Protein AF-A0A7W1DFE1-F1 (afdb_monomer)

Secondary structure (DSSP, 8-state):
--TTHHHHTHHHHHHHHHHHHHHH-------------HHHHHHHHHHHHHHHHHHHHHHTT--TT-HHHHHHHHHHHHHHHHHHHHHHH-SS-SS-GGGGGSHHHHHHHHHHHHHHHHHHHHHHHHHHHHHHTS---HHHHHHHHHHHHHHHHHHHHHHHHHHHHH---HHHHHHHHHHHHHHHHHHHT--TT--HHHHHHHHHHHHHHHHHHHHHHHHHHHTTS-GGGHHHHHHHHHHHHHHHHHHHHHHHHHHHHHHHHHHHHHH--TT--

Structure (mmCIF, N/CA/C/O backbone):
data_AF-A0A7W1DFE1-F1
#
_entry.id   AF-A0A7W1DFE1-F1
#
loop_
_atom_site.group_PDB
_atom_site.id
_atom_site.type_symbol
_atom_site.label_atom_id
_atom_site.label_alt_id
_atom_site.label_comp_id
_atom_site.label_asym_id
_atom_site.label_entity_id
_atom_site.label_seq_id
_atom_site.pdbx_PDB_ins_code
_atom_site.Cartn_x
_atom_site.Cartn_y
_atom_site.Cartn_z
_atom_site.occupancy
_atom_site.B_iso_or_equiv
_atom_site.auth_seq_id
_atom_site.auth_comp_id
_atom_site.auth_asym_id
_atom_site.auth_atom_id
_atom_site.pdbx_PDB_model_num
ATOM 1 N N . MET A 1 1 ? 27.552 -16.243 -0.940 1.00 52.00 1 MET A N 1
ATOM 2 C CA . MET A 1 1 ? 26.613 -15.969 0.173 1.00 52.00 1 MET A CA 1
ATOM 3 C C . MET A 1 1 ? 25.276 -16.612 -0.179 1.00 52.00 1 MET A C 1
ATOM 5 O O . MET A 1 1 ? 24.722 -16.267 -1.211 1.00 52.00 1 MET A O 1
ATOM 9 N N . SER A 1 2 ? 24.810 -17.603 0.587 1.00 76.25 2 SER A N 1
ATOM 10 C CA . SER A 1 2 ? 23.532 -18.289 0.318 1.00 76.25 2 SER A CA 1
ATOM 11 C C . SER A 1 2 ? 22.347 -17.422 0.765 1.00 76.25 2 SER A C 1
ATOM 13 O O . SER A 1 2 ? 22.388 -16.870 1.864 1.00 76.25 2 SER A O 1
ATOM 15 N N . TRP A 1 3 ? 21.284 -17.352 -0.048 1.00 75.88 3 TRP A N 1
ATOM 16 C CA . TRP A 1 3 ? 20.008 -16.658 0.225 1.00 75.88 3 TRP A CA 1
ATOM 17 C C . TRP A 1 3 ? 19.419 -16.956 1.618 1.00 75.88 3 TRP A C 1
ATOM 19 O O . TRP A 1 3 ? 18.773 -16.107 2.225 1.00 75.88 3 TRP A O 1
ATOM 29 N N . ARG A 1 4 ? 19.723 -18.135 2.180 1.00 81.94 4 ARG A N 1
ATOM 30 C CA . ARG A 1 4 ? 19.284 -18.576 3.516 1.00 81.94 4 ARG A CA 1
ATOM 31 C C . ARG A 1 4 ? 19.662 -17.610 4.646 1.00 81.94 4 ARG A C 1
ATOM 33 O O . ARG A 1 4 ? 18.933 -17.512 5.628 1.00 81.94 4 ARG A O 1
ATOM 40 N N . TRP A 1 5 ? 20.766 -16.873 4.509 1.00 82.94 5 TRP A N 1
ATOM 41 C CA . TRP A 1 5 ? 21.209 -15.907 5.521 1.00 82.94 5 TRP A CA 1
ATOM 42 C C . TRP A 1 5 ? 20.239 -14.741 5.732 1.00 82.94 5 TRP A C 1
ATOM 44 O O . TRP A 1 5 ? 20.175 -14.215 6.841 1.00 82.94 5 TRP A O 1
ATOM 54 N N . VAL A 1 6 ? 19.425 -14.397 4.727 1.00 74.69 6 VAL A N 1
ATOM 55 C CA . VAL A 1 6 ? 18.361 -13.386 4.860 1.00 74.69 6 VAL A CA 1
ATOM 56 C C . VAL A 1 6 ? 17.323 -13.814 5.908 1.00 74.69 6 VAL A C 1
ATOM 58 O O . VAL A 1 6 ? 16.785 -12.976 6.627 1.00 74.69 6 VAL A O 1
ATOM 61 N N . PHE A 1 7 ? 17.092 -15.119 6.080 1.00 80.38 7 PHE A N 1
ATOM 62 C CA . PHE A 1 7 ? 16.213 -15.640 7.131 1.00 80.38 7 PHE A CA 1
ATOM 63 C C . PHE A 1 7 ? 16.921 -15.734 8.481 1.00 80.38 7 PHE A C 1
ATOM 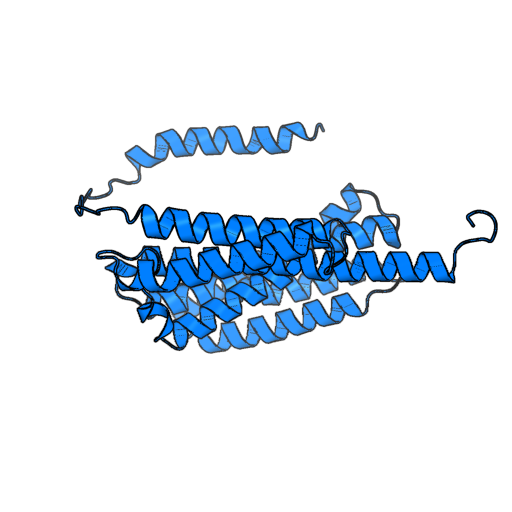65 O O . PHE A 1 7 ? 16.360 -15.331 9.500 1.00 80.38 7 PHE A O 1
ATOM 72 N N . TYR A 1 8 ? 18.167 -16.221 8.500 1.00 86.56 8 TYR A N 1
ATOM 73 C CA . TYR A 1 8 ? 18.913 -16.384 9.749 1.00 86.56 8 TYR A CA 1
ATOM 74 C C . TYR A 1 8 ? 19.186 -15.061 10.460 1.00 86.56 8 TYR A C 1
ATOM 76 O O . TYR A 1 8 ? 19.213 -15.054 11.682 1.00 86.56 8 TYR A O 1
ATOM 84 N N . ILE A 1 9 ? 19.321 -13.941 9.745 1.00 85.81 9 ILE A N 1
ATOM 85 C CA . ILE A 1 9 ? 19.567 -12.635 10.375 1.00 85.81 9 ILE A CA 1
ATOM 86 C C . ILE A 1 9 ? 18.378 -12.144 11.223 1.00 85.81 9 ILE A C 1
ATOM 88 O O . ILE A 1 9 ? 18.568 -11.436 12.208 1.00 85.81 9 ILE A O 1
ATOM 92 N N . ASN A 1 10 ? 17.153 -12.555 10.876 1.00 86.25 10 ASN A N 1
ATOM 93 C CA . ASN A 1 10 ? 15.934 -12.170 11.590 1.00 86.25 10 ASN A CA 1
ATOM 94 C C . ASN A 1 10 ? 15.706 -13.008 12.862 1.00 86.25 10 ASN A C 1
ATOM 96 O O . ASN A 1 10 ? 15.034 -12.564 13.792 1.00 86.25 10 ASN A O 1
ATOM 100 N N . LEU A 1 11 ? 16.281 -14.213 12.925 1.00 89.44 11 LEU A N 1
ATOM 101 C CA . LEU A 1 11 ? 16.040 -15.192 13.990 1.00 89.44 11 LEU A CA 1
ATOM 102 C C . LEU A 1 11 ? 16.581 -14.731 15.364 1.00 89.44 11 LEU A C 1
ATOM 104 O O . LEU A 1 11 ? 15.811 -14.752 16.324 1.00 89.44 11 LEU A O 1
ATOM 108 N N . PRO A 1 12 ? 17.829 -14.226 15.488 1.00 89.50 12 PRO A N 1
ATOM 109 C CA . PRO A 1 12 ? 18.351 -13.686 16.744 1.00 89.50 12 PRO A CA 1
ATOM 110 C C . PRO A 1 12 ? 17.541 -12.501 17.273 1.00 89.50 12 PRO A C 1
ATOM 112 O O . PRO A 1 12 ? 17.287 -12.417 18.471 1.00 89.50 12 PRO A O 1
ATOM 115 N N . LEU A 1 13 ? 17.102 -11.608 16.380 1.00 87.75 13 LEU A N 1
ATOM 116 C CA . LEU A 1 13 ? 16.264 -10.462 16.740 1.00 87.75 13 LEU A CA 1
ATOM 117 C C . LEU A 1 13 ? 14.907 -10.920 17.287 1.00 87.75 13 LEU A C 1
ATOM 119 O O . LEU A 1 13 ? 14.476 -10.428 18.329 1.00 87.75 13 LEU A O 1
ATOM 123 N N . GLY A 1 14 ? 14.269 -11.897 16.634 1.00 86.44 14 GLY A N 1
ATOM 124 C CA . GLY A 1 14 ? 13.004 -12.473 17.095 1.00 86.44 14 GLY A CA 1
ATOM 125 C C . GLY A 1 14 ? 13.125 -13.136 18.468 1.00 86.44 14 GLY A C 1
ATOM 126 O O . GLY A 1 14 ? 12.299 -12.887 19.347 1.00 86.44 14 GLY A O 1
ATOM 127 N N . VAL A 1 15 ? 14.189 -13.916 18.683 1.00 92.44 15 VAL A N 1
ATOM 128 C CA . VAL A 1 15 ? 14.487 -14.541 19.982 1.00 92.44 15 VAL A CA 1
ATOM 129 C C . VAL A 1 15 ? 14.705 -13.472 21.055 1.00 92.44 15 VAL A C 1
ATOM 131 O O . VAL A 1 15 ? 14.100 -13.543 22.122 1.00 92.44 15 VAL A O 1
ATOM 134 N N . PHE A 1 16 ? 15.500 -12.439 20.767 1.00 92.25 16 PHE A N 1
ATOM 135 C CA . PHE A 1 16 ? 15.733 -11.335 21.696 1.00 92.25 16 PHE A CA 1
ATOM 136 C C . PHE A 1 16 ? 14.435 -10.608 22.071 1.00 92.25 16 PHE A C 1
ATOM 138 O O . PHE A 1 16 ? 14.177 -10.390 23.254 1.00 92.25 16 PHE A O 1
ATOM 145 N N . SER A 1 17 ? 13.583 -10.274 21.096 1.00 87.19 17 SER A N 1
ATOM 146 C CA . SER A 1 17 ? 12.284 -9.648 21.365 1.00 87.19 17 SER A CA 1
ATOM 147 C C . SER A 1 17 ? 11.384 -10.530 22.234 1.00 87.19 17 SER A C 1
ATOM 149 O O . SER A 1 17 ? 10.773 -10.014 23.165 1.00 87.19 17 SER A O 1
ATOM 151 N N . LEU A 1 18 ? 11.338 -11.846 22.000 1.00 90.00 18 LEU A N 1
ATOM 152 C CA . LEU A 1 18 ? 10.514 -12.774 22.787 1.00 90.00 18 LEU A CA 1
ATOM 153 C C . LEU A 1 18 ? 10.849 -12.724 24.288 1.00 90.00 18 LEU A C 1
ATOM 155 O O . LEU A 1 18 ? 9.946 -12.752 25.121 1.00 90.00 18 LEU A O 1
ATOM 159 N N . PHE A 1 19 ? 12.136 -12.601 24.625 1.00 91.62 19 PHE A N 1
ATOM 160 C CA . PHE A 1 19 ? 12.596 -12.505 26.013 1.00 91.62 19 PHE A CA 1
ATOM 161 C C . PHE A 1 19 ? 12.561 -11.077 26.574 1.00 91.62 19 PHE A C 1
ATOM 163 O O . PHE A 1 19 ? 12.326 -10.895 27.767 1.00 91.62 19 PHE A O 1
ATOM 170 N N . ALA A 1 20 ? 12.767 -10.057 25.739 1.00 88.56 20 ALA A N 1
ATOM 171 C CA . ALA A 1 20 ? 12.775 -8.661 26.171 1.00 88.56 20 ALA A CA 1
ATOM 172 C C . ALA A 1 20 ? 11.362 -8.102 26.414 1.00 88.56 20 ALA A C 1
ATOM 174 O O . ALA A 1 20 ? 11.168 -7.319 27.345 1.00 88.56 20 ALA A O 1
ATOM 175 N N . LEU A 1 21 ? 10.365 -8.498 25.612 1.00 87.12 21 LEU A N 1
ATOM 176 C CA . LEU A 1 21 ? 9.001 -7.955 25.679 1.00 87.12 21 LEU A CA 1
ATOM 177 C C . LEU A 1 21 ? 8.354 -8.100 27.073 1.00 87.12 21 LEU A C 1
ATOM 179 O O . LEU A 1 21 ? 7.859 -7.086 27.563 1.00 87.12 21 LEU A O 1
ATOM 183 N N . PRO A 1 22 ? 8.387 -9.263 27.761 1.00 84.81 22 PRO A N 1
ATOM 184 C CA . PRO A 1 22 ? 7.793 -9.402 29.096 1.00 84.81 22 PRO A CA 1
ATOM 185 C C . PRO A 1 22 ? 8.464 -8.529 30.166 1.00 84.81 22 PRO A C 1
ATOM 187 O O . PRO A 1 22 ? 7.829 -8.151 31.149 1.00 84.81 22 PRO A O 1
ATOM 190 N N . VAL A 1 23 ? 9.752 -8.217 29.988 1.00 84.81 23 VAL A N 1
ATOM 191 C CA . VAL A 1 23 ? 10.544 -7.423 30.939 1.00 84.81 23 VAL A CA 1
ATOM 192 C C . VAL A 1 23 ? 10.334 -5.924 30.708 1.00 84.81 23 VAL A C 1
ATOM 194 O O . VAL A 1 23 ? 10.197 -5.164 31.668 1.00 84.81 23 VAL A O 1
ATOM 197 N N . VAL A 1 24 ? 10.290 -5.499 29.442 1.00 83.81 24 VAL A N 1
ATOM 198 C CA . VAL A 1 24 ? 10.209 -4.087 29.036 1.00 83.81 24 VAL A CA 1
ATOM 199 C C . VAL A 1 24 ? 8.764 -3.587 29.004 1.00 83.81 24 VAL A C 1
ATOM 201 O O . VAL A 1 24 ? 8.479 -2.495 29.499 1.00 83.81 24 VAL A O 1
ATOM 204 N N . LEU A 1 25 ? 7.826 -4.369 28.461 1.00 76.31 25 LEU A N 1
ATOM 205 C CA . LEU A 1 25 ? 6.408 -4.016 28.448 1.00 76.31 25 LEU A CA 1
ATOM 206 C C . LEU A 1 25 ? 5.716 -4.524 29.709 1.00 76.31 25 LEU A C 1
ATOM 208 O O . LEU A 1 25 ? 5.016 -5.534 29.712 1.00 76.31 25 LEU A O 1
ATOM 212 N N . ARG A 1 26 ? 5.816 -3.735 30.777 1.00 70.31 26 ARG A N 1
ATOM 213 C CA . ARG A 1 26 ? 4.873 -3.811 31.898 1.00 70.31 26 ARG A CA 1
ATOM 214 C C . ARG A 1 26 ? 3.537 -3.192 31.481 1.00 70.31 26 ARG A C 1
ATOM 216 O O . ARG A 1 26 ? 3.208 -2.074 31.869 1.00 70.31 26 ARG A O 1
ATOM 223 N N . GLN A 1 27 ? 2.779 -3.884 30.635 1.00 62.91 27 GLN A N 1
ATOM 224 C CA . GLN A 1 27 ? 1.427 -3.451 30.287 1.00 62.91 27 GLN A CA 1
ATOM 225 C C . GLN A 1 27 ? 0.497 -3.651 31.488 1.00 62.91 27 GLN A C 1
ATOM 227 O O . GLN A 1 27 ? 0.333 -4.764 31.986 1.00 62.91 27 GLN A O 1
ATOM 232 N N . SER A 1 28 ? -0.139 -2.564 31.934 1.00 55.22 28 SER A N 1
ATOM 233 C CA . SER A 1 28 ? -1.318 -2.632 32.798 1.00 55.22 28 SER A CA 1
ATOM 234 C C . SER A 1 28 ? -2.403 -3.381 32.027 1.00 55.22 28 SER A C 1
ATOM 236 O O . SER A 1 28 ? -3.025 -2.833 31.115 1.00 55.22 28 SER A O 1
ATOM 238 N N . ALA A 1 29 ? -2.564 -4.670 32.325 1.00 57.84 29 ALA A N 1
ATOM 239 C CA . ALA A 1 29 ? -3.553 -5.532 31.700 1.00 57.84 29 ALA A CA 1
ATOM 240 C C . ALA A 1 29 ? -4.956 -5.123 32.166 1.00 57.84 29 ALA A C 1
ATOM 242 O O . ALA A 1 29 ? -5.595 -5.803 32.968 1.00 57.84 29 ALA A O 1
ATOM 243 N N . THR A 1 30 ? -5.462 -4.007 31.650 1.00 56.19 30 THR A N 1
ATOM 244 C CA . THR A 1 30 ? -6.892 -3.717 31.679 1.00 56.19 30 THR A CA 1
ATOM 245 C C . THR A 1 30 ? -7.558 -4.693 30.715 1.00 56.19 30 THR A C 1
ATOM 247 O O . THR A 1 30 ? -7.690 -4.456 29.516 1.00 56.19 30 THR A O 1
ATOM 250 N N . ARG A 1 31 ? -7.921 -5.869 31.239 1.00 52.84 31 ARG A N 1
ATOM 251 C CA . ARG A 1 31 ? -8.734 -6.858 30.529 1.00 52.84 31 ARG A CA 1
ATOM 252 C C . ARG A 1 31 ? -10.132 -6.279 30.347 1.00 52.84 31 ARG A C 1
ATOM 254 O O . ARG A 1 31 ? -11.035 -6.543 31.134 1.00 52.84 31 ARG A O 1
ATOM 261 N N . PHE A 1 32 ? -10.328 -5.475 29.310 1.00 56.31 32 PHE A N 1
ATOM 262 C CA . PHE A 1 32 ? -11.676 -5.199 28.843 1.00 56.31 32 PHE A CA 1
ATOM 263 C C . PHE A 1 32 ? -12.265 -6.529 28.367 1.00 56.31 32 PHE A C 1
ATOM 265 O O . PHE A 1 32 ? -11.647 -7.228 27.567 1.00 56.31 32 PHE A O 1
ATOM 272 N N . GLY A 1 33 ? -13.445 -6.906 28.862 1.00 53.34 33 GLY A N 1
ATOM 273 C CA . GLY A 1 33 ? -14.212 -8.031 28.326 1.00 53.34 33 GLY A CA 1
ATOM 274 C C . GLY A 1 33 ? -14.602 -7.736 26.876 1.00 53.34 33 GLY A C 1
ATOM 275 O O . GLY A 1 33 ? -15.664 -7.169 26.594 1.00 53.34 33 GLY A O 1
ATOM 276 N N . VAL A 1 34 ? -13.706 -8.017 25.935 1.00 59.69 34 VAL A N 1
ATOM 277 C CA . VAL A 1 34 ? -13.946 -7.843 24.506 1.00 59.69 34 VAL A CA 1
ATOM 278 C C . VAL A 1 34 ? -14.563 -9.139 23.997 1.00 59.69 34 VAL A C 1
ATOM 280 O O . VAL A 1 34 ? -13.885 -10.149 23.854 1.00 59.69 34 VAL A O 1
ATOM 283 N 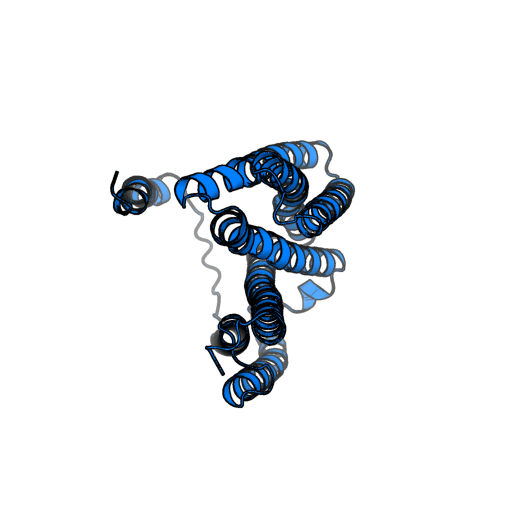N . LYS A 1 35 ? -15.878 -9.112 23.757 1.00 67.19 35 LYS A N 1
ATOM 284 C CA . LYS A 1 35 ? -16.527 -10.114 22.913 1.00 67.19 35 LYS A CA 1
ATOM 285 C C . LYS A 1 35 ? -16.052 -9.858 21.486 1.00 67.19 35 LYS A C 1
ATOM 287 O O . LYS A 1 35 ? -16.226 -8.746 20.992 1.00 67.19 35 LYS A O 1
ATOM 292 N N . ILE A 1 36 ? -15.391 -10.850 20.901 1.00 70.31 36 ILE A N 1
ATOM 293 C CA . ILE A 1 36 ? -14.886 -10.801 19.529 1.00 70.31 36 ILE A CA 1
ATOM 294 C C . ILE A 1 36 ? -16.072 -11.003 18.587 1.00 70.31 36 ILE A C 1
ATOM 296 O O . ILE A 1 36 ? -16.855 -11.936 18.777 1.00 70.31 36 ILE A O 1
ATOM 300 N N . ASP A 1 37 ? -16.203 -10.135 17.586 1.00 81.12 37 ASP A N 1
ATOM 301 C CA . ASP A 1 37 ? -17.155 -10.330 16.498 1.00 81.12 37 ASP A CA 1
ATOM 302 C C . ASP A 1 37 ? -16.588 -11.325 15.477 1.00 81.12 37 ASP A C 1
ATOM 304 O O . ASP A 1 37 ? -15.963 -10.963 14.480 1.00 81.12 37 ASP A O 1
ATOM 308 N N . TYR A 1 38 ? -16.766 -12.614 15.767 1.00 84.25 38 TYR A N 1
ATOM 309 C CA . TYR A 1 38 ? -16.320 -13.691 14.884 1.00 84.25 38 TYR A CA 1
ATOM 310 C C . TYR A 1 38 ? -17.043 -13.682 13.536 1.00 84.25 38 TYR A C 1
ATOM 312 O O . TYR A 1 38 ? -16.461 -14.101 12.539 1.00 84.25 38 TYR A O 1
ATOM 320 N N . LEU A 1 39 ? -18.295 -13.216 13.494 1.00 86.12 39 LEU A N 1
ATOM 3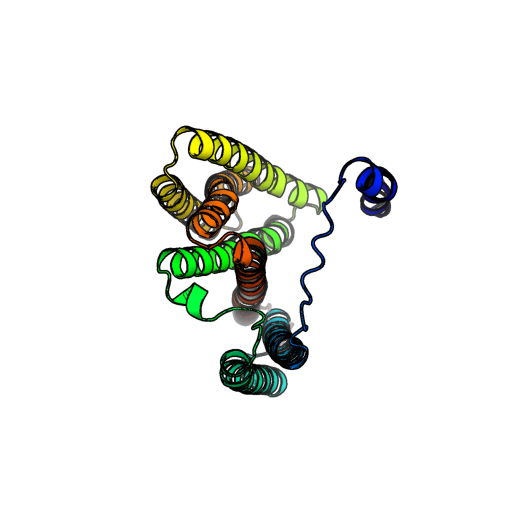21 C CA . LEU A 1 39 ? -19.100 -13.234 12.278 1.00 86.12 39 LEU A CA 1
ATOM 322 C C . LEU A 1 39 ? -18.660 -12.104 11.341 1.00 86.12 39 LEU A C 1
ATOM 324 O O . LEU A 1 39 ? -18.383 -12.369 10.169 1.00 86.12 39 LEU A O 1
ATOM 328 N N . GLY A 1 40 ? -18.486 -10.887 11.863 1.00 84.44 40 GLY A N 1
ATOM 329 C CA . GLY A 1 40 ? -17.880 -9.769 11.134 1.00 84.44 40 GLY A CA 1
ATOM 330 C C . GLY A 1 40 ? -16.468 -10.109 10.654 1.00 84.44 40 GLY A C 1
ATOM 331 O O . GLY A 1 40 ? -16.158 -9.969 9.472 1.00 84.44 40 GLY A O 1
ATOM 332 N N . ALA A 1 41 ? -15.633 -10.680 11.529 1.00 85.62 41 ALA A N 1
ATOM 333 C CA . ALA A 1 41 ? -14.273 -11.084 11.172 1.00 85.62 41 ALA A CA 1
ATOM 334 C C . ALA A 1 41 ? -14.238 -12.164 10.076 1.00 85.62 41 ALA A C 1
ATOM 336 O O . ALA A 1 41 ? -13.442 -12.066 9.142 1.00 85.62 41 ALA A O 1
ATOM 337 N N . ALA A 1 42 ? -15.095 -13.185 10.152 1.00 88.81 42 ALA A N 1
ATOM 338 C CA . ALA A 1 42 ? -15.142 -14.248 9.152 1.00 88.81 42 ALA A CA 1
ATOM 339 C C . ALA A 1 42 ? -15.642 -13.732 7.796 1.00 88.81 42 ALA A C 1
ATOM 341 O O . ALA A 1 42 ? -15.042 -14.033 6.765 1.00 88.81 42 ALA A O 1
ATOM 342 N N . THR A 1 43 ? -16.706 -12.924 7.796 1.00 89.00 43 THR A N 1
ATOM 343 C CA . THR A 1 43 ? -17.304 -12.382 6.566 1.00 89.00 43 THR A CA 1
ATOM 344 C C . THR A 1 43 ? -16.373 -11.405 5.853 1.00 89.00 43 THR A C 1
ATOM 346 O O . THR A 1 43 ? -16.160 -11.561 4.649 1.00 89.00 43 THR A O 1
ATOM 349 N N . VAL A 1 44 ? -15.739 -10.467 6.571 1.00 86.50 44 VAL A N 1
ATOM 350 C CA . VAL A 1 44 ? -14.768 -9.542 5.960 1.00 86.50 44 VAL A CA 1
ATOM 351 C C . VAL A 1 44 ? -13.545 -10.289 5.438 1.00 86.50 44 VAL A C 1
ATOM 353 O O . VAL A 1 44 ? -13.106 -10.042 4.318 1.00 86.50 44 VAL A O 1
ATOM 356 N N . THR A 1 45 ? -13.031 -11.263 6.197 1.00 89.19 45 THR A N 1
ATOM 357 C CA . THR A 1 45 ? -11.868 -12.055 5.778 1.00 89.19 45 THR A CA 1
ATOM 358 C C . THR A 1 45 ? -12.185 -12.853 4.520 1.00 89.19 45 THR A C 1
ATOM 360 O O . THR A 1 45 ? -11.423 -12.799 3.561 1.00 89.19 45 THR A O 1
ATOM 363 N N . ALA A 1 46 ? -13.322 -13.551 4.481 1.00 92.06 46 ALA A N 1
ATOM 364 C CA . ALA A 1 46 ? -13.728 -14.333 3.318 1.00 92.06 46 ALA A CA 1
ATOM 365 C C . ALA A 1 46 ? -13.978 -13.448 2.085 1.00 92.06 46 ALA A C 1
ATOM 367 O O . ALA A 1 46 ? -13.556 -13.807 0.983 1.00 92.06 46 ALA A O 1
ATOM 368 N N . SER A 1 47 ? -14.609 -12.281 2.264 1.00 90.12 47 SER A N 1
ATOM 369 C CA . SER A 1 47 ? -14.809 -11.300 1.190 1.00 90.12 47 SER A CA 1
ATOM 370 C C . SER A 1 47 ? -13.474 -10.859 0.599 1.00 90.12 47 SER A C 1
ATOM 372 O O . SER A 1 47 ? -13.264 -10.927 -0.612 1.00 90.12 47 SER A O 1
ATOM 374 N N . VAL A 1 48 ? -12.543 -10.476 1.468 1.00 88.75 48 VAL A N 1
ATOM 375 C CA . VAL A 1 48 ? -11.243 -9.940 1.075 1.00 88.75 48 VAL A CA 1
ATOM 376 C C . VAL A 1 48 ? -10.396 -11.019 0.428 1.00 88.75 48 VAL A C 1
ATOM 378 O O . VAL A 1 48 ? -9.877 -10.793 -0.651 1.00 88.75 48 VAL A O 1
ATOM 381 N N . VAL A 1 49 ? -10.312 -12.216 1.004 1.00 91.25 49 VAL A N 1
ATOM 382 C CA . VAL A 1 49 ? -9.587 -13.338 0.391 1.00 91.25 49 VAL A CA 1
ATOM 383 C C . VAL A 1 49 ? -10.131 -13.647 -1.005 1.00 91.25 49 VAL A C 1
ATOM 385 O O . VAL A 1 49 ? -9.344 -13.809 -1.932 1.00 91.25 49 VAL A O 1
ATOM 388 N N . SER A 1 50 ? -11.455 -13.661 -1.181 1.00 92.12 50 SER A N 1
ATOM 389 C CA . SER A 1 50 ? -12.077 -13.892 -2.493 1.00 92.12 50 SER A CA 1
ATOM 390 C C . SER A 1 50 ? -11.733 -12.784 -3.494 1.00 92.12 50 SER A C 1
ATOM 392 O O . SER A 1 50 ? -11.390 -13.075 -4.639 1.00 92.12 50 SER A O 1
ATOM 394 N N . LEU A 1 51 ? -11.757 -11.520 -3.052 1.00 90.94 51 LEU A N 1
ATOM 395 C CA . LEU A 1 51 ? -11.384 -10.364 -3.869 1.00 90.94 51 LEU A CA 1
ATOM 396 C C . LEU A 1 51 ? -9.916 -10.436 -4.302 1.00 90.94 51 LEU A C 1
ATOM 398 O O . LEU A 1 51 ? -9.600 -10.258 -5.476 1.00 90.94 51 LEU A O 1
ATOM 402 N N . LEU A 1 52 ? -9.021 -10.701 -3.349 1.00 88.12 52 LEU A N 1
ATOM 403 C CA . LEU A 1 52 ? -7.584 -10.776 -3.588 1.00 88.12 52 LEU A CA 1
ATOM 404 C C . LEU A 1 52 ? -7.229 -11.969 -4.481 1.00 88.12 52 LEU A C 1
ATOM 406 O O . LEU A 1 52 ? -6.349 -11.829 -5.320 1.00 88.12 52 LEU A O 1
ATOM 410 N N . LEU A 1 53 ? -7.922 -13.106 -4.355 1.00 89.81 53 LEU A N 1
ATOM 411 C CA . LEU A 1 53 ? -7.753 -14.256 -5.250 1.00 89.81 53 LEU A CA 1
ATOM 412 C C . LEU A 1 53 ? -8.155 -13.926 -6.688 1.00 89.81 53 LEU A C 1
ATOM 414 O O . LEU A 1 53 ? -7.384 -14.201 -7.603 1.00 89.81 53 LEU A O 1
ATOM 418 N N . ALA A 1 54 ? -9.318 -13.296 -6.887 1.00 90.75 54 ALA A N 1
ATOM 419 C CA . ALA A 1 54 ? -9.767 -12.880 -8.216 1.00 90.75 54 ALA A CA 1
ATOM 420 C C . ALA A 1 54 ? -8.755 -11.931 -8.878 1.00 90.75 54 ALA A C 1
ATOM 422 O O . ALA A 1 54 ? -8.363 -12.130 -10.026 1.00 90.75 54 ALA A O 1
ATOM 423 N N . LEU A 1 55 ? -8.278 -10.942 -8.117 1.00 87.50 55 LEU A N 1
ATOM 424 C CA . LEU A 1 55 ? -7.245 -10.001 -8.548 1.00 87.50 55 LEU A CA 1
ATOM 425 C C . LEU A 1 55 ? -5.901 -10.693 -8.820 1.00 87.50 55 LEU A C 1
ATOM 427 O O . LEU A 1 55 ? -5.235 -10.371 -9.799 1.00 87.50 55 LEU A O 1
ATOM 431 N N . SER A 1 56 ? -5.506 -11.662 -7.993 1.00 85.50 56 SER A N 1
ATOM 432 C CA . SER A 1 56 ? -4.274 -12.430 -8.193 1.00 85.50 56 SER A CA 1
ATOM 433 C C . SER A 1 56 ? -4.304 -13.200 -9.508 1.00 85.50 56 SER A C 1
ATOM 435 O O . SER A 1 56 ? -3.337 -13.134 -10.257 1.00 85.50 56 SER A O 1
ATOM 437 N N . TRP A 1 57 ? -5.416 -13.867 -9.835 1.00 87.81 57 TRP A N 1
ATOM 438 C CA . TRP A 1 57 ? -5.554 -14.585 -11.107 1.00 87.81 57 TRP A CA 1
ATOM 439 C C . TRP A 1 57 ? -5.456 -13.649 -12.308 1.00 87.81 57 TRP A C 1
ATOM 441 O O . TRP A 1 57 ? -4.751 -13.946 -13.267 1.00 87.81 57 TRP A O 1
ATOM 451 N N . VAL A 1 58 ? -6.087 -12.479 -12.236 1.00 84.88 58 VAL A N 1
ATOM 452 C CA . VAL A 1 58 ? -5.933 -11.445 -13.268 1.00 84.88 58 VAL A CA 1
ATOM 453 C C . VAL A 1 58 ? -4.466 -11.016 -13.415 1.00 84.88 58 VAL A C 1
ATOM 455 O O . VAL A 1 58 ? -3.960 -10.888 -14.527 1.00 84.88 58 VAL A O 1
ATOM 458 N N . GLY A 1 59 ? -3.752 -10.841 -12.300 1.00 75.31 59 GLY A N 1
ATOM 459 C CA . GLY A 1 59 ? -2.322 -10.520 -12.300 1.00 75.31 59 GLY A CA 1
ATOM 460 C C . GLY A 1 59 ? -1.421 -11.643 -12.834 1.00 75.31 59 GLY A C 1
ATOM 461 O O . GLY A 1 59 ? -0.345 -11.353 -13.350 1.00 75.31 59 GLY A O 1
ATOM 462 N N . GLU A 1 60 ? -1.856 -12.901 -12.743 1.00 79.00 60 GLU A N 1
ATOM 463 C CA . GLU A 1 60 ? -1.190 -14.084 -13.314 1.00 79.00 60 GLU A CA 1
ATOM 464 C C . GLU A 1 60 ? -1.458 -14.263 -14.820 1.00 79.00 60 GLU A C 1
ATOM 466 O O . GLU A 1 60 ? -0.894 -15.168 -15.434 1.00 79.00 60 GLU A O 1
ATOM 471 N N . GLY A 1 61 ? -2.287 -13.403 -15.422 1.00 77.00 61 GLY A N 1
ATOM 472 C CA . GLY A 1 61 ? -2.568 -13.398 -16.858 1.00 77.00 61 GLY A CA 1
ATOM 473 C C . GLY A 1 61 ? -3.892 -14.043 -17.265 1.00 77.00 61 GLY A C 1
ATOM 474 O O . GLY A 1 61 ? -4.099 -14.269 -18.453 1.00 77.00 61 GLY A O 1
ATOM 475 N N . TYR A 1 62 ? -4.793 -14.339 -16.322 1.00 83.94 62 TYR A N 1
ATOM 476 C CA . TYR A 1 62 ? -6.168 -14.703 -16.672 1.00 83.94 62 TYR A CA 1
ATOM 477 C C . TYR A 1 62 ? -6.936 -13.480 -17.183 1.00 83.94 62 TYR A C 1
ATOM 479 O O . TYR A 1 62 ? -6.799 -12.380 -16.641 1.00 83.94 62 TYR A O 1
ATOM 487 N N . ASP A 1 63 ? -7.801 -13.695 -18.173 1.00 85.75 63 ASP A N 1
ATOM 488 C CA . ASP A 1 63 ? -8.700 -12.654 -18.660 1.00 85.75 63 ASP A CA 1
ATOM 489 C C . ASP A 1 63 ? -9.696 -12.221 -17.575 1.00 85.75 63 ASP A C 1
ATOM 491 O O . ASP A 1 63 ? -10.113 -12.997 -16.709 1.00 85.75 63 ASP A O 1
ATOM 495 N N . TRP A 1 64 ? -10.110 -10.957 -17.633 1.00 84.75 64 TRP A N 1
ATOM 496 C CA . TRP A 1 64 ? -11.057 -10.379 -16.678 1.00 84.75 64 TRP A CA 1
ATOM 497 C C . TRP A 1 64 ? -12.442 -11.043 -16.723 1.00 84.75 64 TRP A C 1
ATOM 499 O O . TRP A 1 64 ? -13.155 -11.047 -15.718 1.00 84.75 64 TRP A O 1
ATOM 509 N N . ASP A 1 65 ? -12.821 -11.602 -17.872 1.00 88.38 65 ASP A N 1
ATOM 510 C CA . ASP A 1 65 ? -14.078 -12.315 -18.113 1.00 88.38 65 ASP A CA 1
ATOM 511 C C . ASP A 1 65 ? -13.980 -13.825 -17.836 1.00 88.38 65 ASP A C 1
ATOM 513 O O . ASP A 1 65 ? -14.995 -14.531 -17.878 1.00 88.38 65 ASP A O 1
ATOM 517 N N . ALA A 1 66 ? -12.792 -14.329 -17.482 1.00 90.12 66 ALA A N 1
ATOM 518 C CA . ALA A 1 66 ? -12.605 -15.725 -17.131 1.00 90.12 66 ALA A CA 1
ATOM 519 C C . ALA A 1 66 ? -13.559 -16.111 -15.993 1.00 90.12 66 ALA A C 1
ATOM 521 O O . ALA A 1 66 ? -13.616 -15.467 -14.942 1.00 90.12 66 ALA A O 1
ATOM 522 N N . THR A 1 67 ? -14.285 -17.220 -16.165 1.00 91.75 67 THR A N 1
ATOM 523 C CA . THR A 1 67 ? -15.361 -17.636 -15.249 1.00 91.75 67 THR A CA 1
ATOM 524 C C . THR A 1 67 ? -14.914 -17.667 -13.785 1.00 91.75 67 THR A C 1
ATOM 526 O O . THR A 1 67 ? -15.658 -17.250 -12.903 1.00 91.75 67 THR A O 1
ATOM 529 N N . ARG A 1 68 ? -13.680 -18.112 -13.510 1.00 91.69 68 ARG A N 1
ATOM 530 C CA . ARG A 1 68 ? -13.116 -18.150 -12.149 1.00 91.69 68 ARG A CA 1
ATOM 531 C C . ARG A 1 68 ? -12.932 -16.752 -11.553 1.00 91.69 68 ARG A C 1
ATOM 533 O O . ARG A 1 68 ? -13.298 -16.546 -10.400 1.00 91.69 68 ARG A O 1
ATOM 540 N N . VAL A 1 69 ? -12.419 -15.802 -12.336 1.00 91.12 69 VAL A N 1
ATOM 541 C CA . VAL A 1 69 ? -12.215 -14.402 -11.933 1.00 91.12 69 VAL A CA 1
ATOM 542 C C . VAL A 1 69 ? -13.557 -13.742 -11.620 1.00 91.12 69 VAL A C 1
ATOM 544 O O . VAL A 1 69 ? -13.736 -13.187 -10.535 1.00 91.12 69 VAL A O 1
ATOM 547 N N . VAL A 1 70 ? -14.534 -13.883 -12.520 1.00 92.50 70 VAL A N 1
ATOM 548 C CA . VAL A 1 70 ? -15.884 -13.329 -12.342 1.00 92.50 70 VAL A CA 1
ATOM 549 C C . VAL A 1 70 ? -16.568 -13.923 -11.110 1.00 92.50 70 VAL A C 1
ATOM 551 O O . VAL A 1 70 ? -17.102 -13.174 -10.293 1.00 92.50 70 VAL A O 1
ATOM 554 N N . ILE A 1 71 ? -16.508 -15.248 -10.916 1.00 93.19 71 ILE A N 1
ATOM 555 C CA . ILE A 1 71 ? -17.039 -15.898 -9.706 1.00 93.19 71 ILE A CA 1
ATOM 556 C C . ILE A 1 71 ? -16.364 -15.332 -8.454 1.00 93.19 71 ILE A C 1
ATOM 558 O O . ILE A 1 71 ? -17.057 -15.016 -7.489 1.00 93.19 71 ILE A O 1
ATOM 562 N N . GLY A 1 72 ? -15.041 -15.161 -8.467 1.00 90.94 72 GLY A N 1
ATOM 563 C CA . GLY A 1 72 ? -14.301 -14.576 -7.350 1.00 90.94 72 GLY A CA 1
ATOM 564 C C . GLY A 1 72 ? -14.786 -13.166 -6.994 1.00 90.94 72 GLY A C 1
ATOM 565 O O . GLY A 1 72 ? -15.055 -12.895 -5.822 1.00 90.94 72 GLY A O 1
ATOM 566 N N . PHE A 1 73 ? -14.994 -12.297 -7.989 1.00 91.75 73 PHE A N 1
ATOM 567 C CA . PHE A 1 73 ? -15.545 -10.952 -7.777 1.00 91.75 73 PHE A CA 1
ATOM 568 C C . PHE A 1 73 ? -16.993 -10.965 -7.282 1.00 91.75 73 PHE A C 1
ATOM 570 O O . PHE A 1 73 ? -17.336 -10.205 -6.375 1.00 91.75 73 PHE A O 1
ATOM 577 N N . VAL A 1 74 ? -17.840 -11.838 -7.830 1.00 93.25 74 VAL A N 1
ATOM 578 C CA . VAL A 1 74 ? -19.238 -11.979 -7.397 1.00 93.25 74 VAL A CA 1
ATOM 579 C C . VAL A 1 74 ? -19.303 -12.459 -5.948 1.00 93.25 74 VAL A C 1
ATOM 581 O O . VAL A 1 74 ? -20.001 -11.854 -5.136 1.00 93.25 74 VAL A O 1
ATOM 584 N N . VAL A 1 75 ? -18.536 -13.491 -5.586 1.00 93.56 75 VAL A N 1
ATOM 585 C CA . VAL A 1 75 ? -18.457 -14.004 -4.209 1.00 93.56 75 VAL A CA 1
ATOM 586 C C . VAL A 1 75 ? -17.924 -12.930 -3.262 1.00 93.56 75 VAL A C 1
ATOM 588 O O . VAL A 1 75 ? -18.511 -12.705 -2.203 1.00 93.56 75 VAL A O 1
ATOM 591 N N . ALA A 1 76 ? -16.864 -12.218 -3.651 1.00 91.38 76 ALA A N 1
ATOM 592 C CA . ALA A 1 76 ? -16.326 -11.110 -2.872 1.00 91.38 76 ALA A CA 1
ATOM 593 C C . ALA A 1 76 ? -17.375 -10.018 -2.624 1.00 91.38 76 ALA A C 1
ATOM 595 O O . ALA A 1 76 ? -17.532 -9.578 -1.484 1.00 91.38 76 ALA A O 1
ATOM 596 N N . GLY A 1 77 ? -18.114 -9.624 -3.667 1.00 88.62 77 GLY A N 1
ATOM 597 C CA . GLY A 1 77 ? -19.177 -8.624 -3.605 1.00 88.62 77 GLY A CA 1
ATOM 598 C C . GLY A 1 77 ? -20.347 -9.053 -2.722 1.00 88.62 77 GLY A C 1
ATOM 599 O O . GLY A 1 77 ? -20.794 -8.268 -1.890 1.00 88.62 77 GLY A O 1
ATOM 600 N N . ILE A 1 78 ? -20.797 -10.307 -2.830 1.00 92.06 78 ILE A N 1
ATOM 601 C CA . ILE A 1 78 ? -21.855 -10.865 -1.972 1.00 92.06 78 ILE A CA 1
ATOM 602 C C . ILE A 1 78 ? -21.411 -10.864 -0.507 1.00 92.06 78 ILE A C 1
ATOM 604 O O . ILE A 1 78 ? -22.163 -10.427 0.362 1.00 92.06 78 ILE A O 1
ATOM 608 N N . LEU A 1 79 ? -20.188 -11.314 -0.217 1.00 90.88 79 LEU A N 1
ATOM 609 C CA . LEU A 1 79 ? -19.663 -11.351 1.150 1.00 90.88 79 LEU A CA 1
ATOM 610 C C . LEU A 1 79 ? -19.430 -9.945 1.718 1.00 90.88 79 LEU A C 1
ATOM 612 O O . LEU A 1 79 ? -19.684 -9.724 2.899 1.00 90.88 79 LEU A O 1
ATOM 616 N N . LEU A 1 80 ? -19.014 -8.982 0.890 1.00 88.06 80 LEU A N 1
ATOM 617 C CA . LEU A 1 80 ? -18.881 -7.580 1.294 1.00 88.06 80 LEU A CA 1
ATOM 618 C C . LEU A 1 80 ? -20.254 -6.960 1.589 1.00 88.06 80 LEU A C 1
ATOM 620 O O . LEU A 1 80 ? -20.431 -6.285 2.601 1.00 88.06 80 LEU A O 1
ATOM 624 N N . ALA A 1 81 ? -21.246 -7.229 0.738 1.00 87.00 81 ALA A N 1
ATOM 625 C CA . ALA A 1 81 ? -22.620 -6.792 0.947 1.00 87.00 81 ALA A CA 1
ATOM 626 C C . ALA A 1 81 ? -23.237 -7.431 2.199 1.00 87.00 81 ALA A C 1
ATOM 628 O O . ALA A 1 81 ? -24.002 -6.771 2.895 1.00 87.00 81 ALA A O 1
ATOM 629 N N . ALA A 1 82 ? -22.880 -8.680 2.515 1.00 87.38 82 ALA A N 1
ATOM 630 C CA . ALA A 1 82 ? -23.278 -9.363 3.744 1.00 87.38 82 ALA A CA 1
ATOM 631 C C . ALA A 1 82 ? -22.547 -8.829 4.987 1.00 87.38 82 ALA A C 1
ATOM 633 O O . ALA A 1 82 ? -23.132 -8.796 6.069 1.00 87.38 82 ALA A O 1
ATOM 634 N N . PHE A 1 83 ? -21.304 -8.366 4.844 1.00 85.00 83 PHE A N 1
ATOM 635 C CA . PHE A 1 83 ? -20.530 -7.770 5.932 1.00 85.00 83 PHE A CA 1
ATOM 636 C C . PHE A 1 83 ? -21.171 -6.475 6.455 1.00 85.00 83 PHE A C 1
ATOM 638 O O . PHE A 1 83 ? -21.282 -6.303 7.663 1.00 85.00 83 PHE A O 1
ATOM 645 N N . ILE A 1 84 ? -21.679 -5.599 5.581 1.00 82.25 84 ILE A N 1
ATOM 646 C CA . ILE A 1 84 ? -22.298 -4.317 5.982 1.00 82.25 84 ILE A CA 1
ATOM 647 C C . ILE A 1 84 ? -23.415 -4.486 7.042 1.00 82.25 84 ILE A C 1
ATOM 649 O O . ILE A 1 84 ? -23.316 -3.876 8.108 1.00 82.25 84 ILE A O 1
ATOM 653 N N . PRO A 1 85 ? -24.477 -5.292 6.828 1.00 83.56 85 PRO A N 1
ATOM 654 C CA . PRO A 1 85 ? -25.537 -5.470 7.817 1.00 83.56 85 PRO A CA 1
ATOM 655 C C . PRO A 1 85 ? -25.084 -6.256 9.053 1.00 83.56 85 PRO A C 1
ATOM 657 O O . PRO A 1 85 ? -25.648 -6.044 10.127 1.00 83.56 85 PRO A O 1
ATOM 660 N N . VAL A 1 86 ? -24.096 -7.149 8.925 1.00 83.56 86 VAL A N 1
ATOM 661 C CA . VAL A 1 86 ? -23.486 -7.853 10.066 1.00 83.56 86 VAL A CA 1
ATOM 662 C C . VAL A 1 86 ? -22.803 -6.851 10.987 1.00 83.56 86 VAL A C 1
ATOM 664 O O . VAL A 1 86 ? -23.084 -6.827 12.183 1.00 83.56 86 VAL A O 1
ATOM 667 N N . GLU A 1 87 ? -21.993 -5.970 10.411 1.00 81.31 87 GLU A N 1
ATOM 668 C CA . GLU A 1 87 ? -21.205 -4.977 11.131 1.00 81.31 87 GLU A CA 1
ATOM 669 C C . GLU A 1 87 ? -22.092 -3.921 11.805 1.00 81.31 87 GLU A C 1
ATOM 671 O O . GLU A 1 87 ? -21.859 -3.546 12.952 1.00 81.31 87 GLU A O 1
ATOM 676 N N . ILE A 1 88 ? -23.167 -3.485 11.133 1.00 79.75 88 ILE A N 1
ATOM 677 C CA . ILE A 1 88 ? -24.155 -2.550 11.703 1.00 79.75 88 ILE A CA 1
ATOM 678 C C . ILE A 1 88 ? -24.870 -3.162 12.916 1.00 79.75 88 ILE A C 1
ATOM 680 O O . ILE A 1 88 ? -25.205 -2.453 13.864 1.00 79.75 88 ILE A O 1
ATOM 684 N N . ARG A 1 89 ? -25.132 -4.475 12.897 1.00 76.94 89 ARG A N 1
ATOM 685 C CA . ARG A 1 89 ? -25.824 -5.189 13.985 1.00 76.94 89 ARG A CA 1
ATOM 686 C C . ARG A 1 89 ? -24.876 -5.647 15.097 1.00 76.94 89 ARG A C 1
ATOM 688 O O . ARG A 1 89 ? -25.349 -6.043 16.165 1.00 76.94 89 ARG A O 1
ATOM 695 N N . ALA A 1 90 ? -23.565 -5.616 14.870 1.00 77.56 90 ALA A N 1
ATOM 696 C CA . ALA A 1 90 ? -22.573 -6.078 15.824 1.00 77.56 90 ALA A CA 1
ATOM 697 C C . ALA A 1 90 ? -22.493 -5.154 17.049 1.00 77.56 90 ALA A C 1
ATOM 699 O O . ALA A 1 90 ? -22.385 -3.935 16.951 1.00 77.56 90 ALA A O 1
ATOM 700 N N . THR A 1 91 ? -22.477 -5.740 18.249 1.00 66.88 91 THR A N 1
ATOM 701 C CA . THR A 1 91 ? -22.339 -4.976 19.505 1.00 66.88 91 THR A CA 1
ATOM 702 C C . THR A 1 91 ? -20.940 -4.359 19.668 1.00 66.88 91 THR A C 1
ATOM 704 O O . THR A 1 91 ? -20.766 -3.379 20.393 1.00 66.88 91 THR A O 1
ATOM 707 N N . LYS A 1 92 ? -19.923 -4.954 19.032 1.00 70.81 92 LYS A N 1
ATOM 708 C CA . LYS A 1 92 ? -18.534 -4.472 18.986 1.00 70.81 92 LYS A CA 1
ATOM 709 C C . LYS A 1 92 ? -17.970 -4.717 17.574 1.00 70.81 92 LYS A C 1
ATOM 711 O O . LYS A 1 92 ? -17.306 -5.735 17.394 1.00 70.81 92 LYS A O 1
ATOM 716 N N . PRO A 1 93 ? -18.259 -3.831 16.603 1.00 71.44 93 PRO A N 1
ATOM 717 C CA . PRO A 1 93 ? -17.808 -3.989 15.220 1.00 71.44 93 PRO A CA 1
ATOM 718 C C . PRO A 1 93 ? -16.276 -4.031 15.127 1.00 71.44 93 PRO A C 1
ATOM 720 O O . PRO A 1 93 ? -15.578 -3.362 15.901 1.00 71.44 93 PRO A O 1
ATOM 723 N N . VAL A 1 94 ? -15.765 -4.815 14.179 1.00 73.56 94 VAL A N 1
ATOM 724 C CA . VAL A 1 94 ? -14.344 -4.916 13.821 1.00 73.56 94 VAL A CA 1
ATOM 725 C C . VAL A 1 94 ? -13.833 -3.587 13.258 1.00 73.56 94 VAL A C 1
ATOM 727 O O . VAL A 1 94 ? -12.754 -3.135 13.637 1.00 73.56 94 VAL A O 1
ATOM 730 N N . ILE A 1 95 ? -14.613 -2.939 12.394 1.00 76.25 95 ILE A N 1
ATOM 731 C CA . ILE A 1 95 ? -14.378 -1.611 11.828 1.00 76.25 95 ILE A CA 1
ATOM 732 C C . ILE A 1 95 ? -15.659 -0.785 12.025 1.00 76.25 95 ILE A C 1
ATOM 734 O O . ILE A 1 95 ? -16.577 -0.855 11.208 1.00 76.25 95 ILE A O 1
ATOM 738 N N . PRO A 1 96 ? -15.734 0.042 13.085 1.00 78.38 96 PRO A N 1
ATOM 739 C CA . PRO A 1 96 ? -16.862 0.935 13.300 1.00 78.38 96 PRO A CA 1
ATOM 740 C C . PRO A 1 96 ? -17.051 1.838 12.080 1.00 78.38 96 PRO A C 1
ATOM 742 O O . PRO A 1 96 ? -16.174 2.643 11.760 1.00 78.38 96 PRO A O 1
ATOM 745 N N . LEU A 1 97 ? -18.201 1.727 11.411 1.00 78.44 97 LEU A N 1
ATOM 746 C CA . LEU A 1 97 ? -18.520 2.532 10.225 1.00 78.44 97 LEU A CA 1
ATOM 747 C C . LEU A 1 97 ? -18.513 4.040 10.525 1.00 78.44 97 LEU A C 1
ATOM 749 O O . LEU A 1 97 ? -18.209 4.834 9.638 1.00 78.44 97 LEU A O 1
ATOM 753 N N . SER A 1 98 ? -18.726 4.426 11.788 1.00 79.94 98 SER A N 1
ATOM 754 C CA . SER A 1 98 ? -18.587 5.806 12.270 1.00 79.94 98 SER A CA 1
ATOM 755 C C . SER A 1 98 ? -17.191 6.400 12.049 1.00 79.94 98 SER A C 1
ATOM 757 O O . SER A 1 98 ? -17.050 7.617 11.956 1.00 79.94 98 SER A O 1
ATOM 759 N N . LEU A 1 99 ? -16.144 5.576 11.892 1.00 83.19 99 LEU A N 1
ATOM 760 C CA . LEU A 1 99 ? -14.820 6.069 11.504 1.00 83.19 99 LEU A CA 1
ATOM 761 C C . LEU A 1 99 ? -14.856 6.749 10.130 1.00 83.19 99 LEU A C 1
ATOM 763 O O . LEU A 1 99 ? -14.201 7.770 9.944 1.00 83.19 99 LEU A O 1
ATOM 767 N N . PHE A 1 100 ? -15.646 6.232 9.185 1.00 82.44 100 PHE A N 1
ATOM 768 C CA . PHE A 1 100 ? -15.747 6.780 7.830 1.00 82.44 100 PHE A CA 1
ATOM 769 C C . PHE A 1 100 ? -16.578 8.066 7.743 1.00 82.44 100 PHE A C 1
ATOM 771 O O . PHE A 1 100 ? -16.471 8.779 6.746 1.00 82.44 100 PHE A O 1
ATOM 778 N N . GLU A 1 101 ? -17.335 8.422 8.784 1.00 83.81 101 GLU A N 1
ATOM 779 C CA . GLU A 1 101 ? -17.998 9.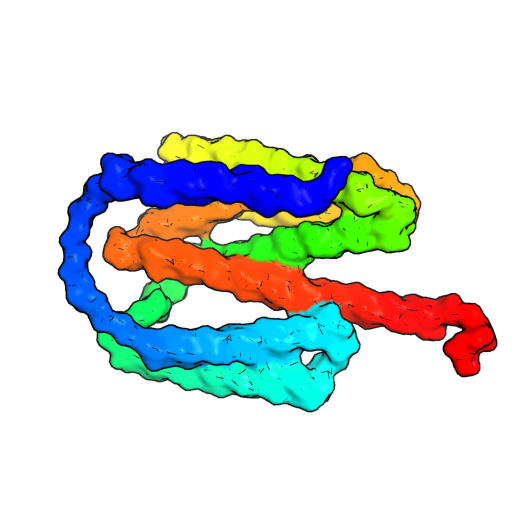732 8.874 1.00 83.81 101 GLU A CA 1
ATOM 780 C C . GLU A 1 101 ? -16.973 10.870 9.013 1.00 83.81 101 GLU A C 1
ATOM 782 O O . GLU A 1 101 ? -17.191 11.995 8.548 1.00 83.81 101 GLU A O 1
ATOM 787 N N . SER A 1 102 ? -15.803 10.580 9.596 1.00 87.44 102 SER A N 1
ATOM 788 C CA . SER A 1 102 ? -14.696 11.527 9.650 1.00 87.44 102 SER A CA 1
ATOM 789 C C . SER A 1 102 ? -14.067 11.690 8.270 1.00 87.44 102 SER A C 1
ATOM 791 O O . SER A 1 102 ? -13.384 10.802 7.752 1.00 87.44 102 SER A O 1
ATOM 793 N N . ARG A 1 103 ? -14.189 12.896 7.706 1.00 87.88 103 ARG A N 1
ATOM 794 C CA . ARG A 1 103 ? -13.492 13.273 6.464 1.00 87.88 103 ARG A CA 1
ATOM 795 C C . ARG A 1 103 ? -11.981 13.056 6.553 1.00 87.88 103 ARG A C 1
ATOM 797 O O . ARG A 1 103 ? -11.354 12.760 5.537 1.00 87.88 103 ARG A O 1
ATOM 804 N N . VAL A 1 104 ? -11.390 13.198 7.744 1.00 89.38 104 VAL A N 1
ATOM 805 C CA . VAL A 1 104 ? -9.953 12.969 7.956 1.00 89.38 104 VAL A CA 1
ATOM 806 C C . VAL A 1 104 ? -9.620 11.491 7.807 1.00 89.38 104 VAL A C 1
ATOM 808 O O . VAL A 1 104 ? -8.682 11.158 7.084 1.00 89.38 104 VAL A O 1
ATOM 811 N N . PHE A 1 105 ? -10.413 10.610 8.420 1.00 90.38 105 PHE A N 1
ATOM 812 C CA . PHE A 1 105 ? -10.232 9.169 8.284 1.00 90.38 105 PHE A CA 1
ATOM 813 C C . PHE A 1 105 ? -10.450 8.714 6.839 1.00 90.38 105 PHE A C 1
ATOM 815 O O . PHE A 1 105 ? -9.581 8.048 6.288 1.00 90.38 105 PHE A O 1
ATOM 822 N N . GLY A 1 106 ? -11.539 9.140 6.190 1.00 90.25 106 GLY A N 1
ATOM 823 C CA . GLY A 1 106 ? -11.809 8.805 4.787 1.00 90.25 106 GLY A CA 1
ATOM 824 C C . GLY A 1 106 ? -10.689 9.258 3.841 1.00 90.25 106 GLY A C 1
ATOM 825 O O . GLY A 1 106 ? -10.235 8.486 3.000 1.00 90.25 106 GLY A O 1
ATOM 826 N N . SER A 1 107 ? -10.168 10.476 4.031 1.00 91.31 107 SER A N 1
ATOM 827 C CA . SER A 1 107 ? -9.039 10.988 3.236 1.00 91.31 107 SER A CA 1
ATOM 828 C C . SER A 1 107 ? -7.745 10.211 3.495 1.00 91.31 107 SER A C 1
ATOM 830 O O . SER A 1 107 ? -7.003 9.918 2.560 1.00 91.31 107 SER A O 1
ATOM 832 N N . ALA A 1 108 ? -7.463 9.861 4.753 1.00 92.56 108 ALA A N 1
ATOM 833 C CA . ALA A 1 108 ? -6.286 9.078 5.118 1.00 92.56 108 ALA A CA 1
ATOM 834 C C . ALA A 1 108 ? -6.372 7.634 4.603 1.00 92.56 108 ALA A C 1
ATOM 836 O O . ALA A 1 108 ? -5.373 7.099 4.131 1.00 92.56 108 ALA A O 1
ATOM 837 N N . ALA A 1 109 ? -7.557 7.027 4.650 1.00 92.62 109 ALA A N 1
ATOM 838 C CA . ALA A 1 109 ? -7.839 5.714 4.088 1.00 92.62 109 ALA A CA 1
ATOM 839 C C . ALA A 1 109 ? -7.612 5.698 2.571 1.00 92.62 109 ALA A C 1
ATOM 841 O O . ALA A 1 109 ? -6.868 4.853 2.078 1.00 92.62 109 ALA A O 1
ATOM 842 N N . LEU A 1 110 ? -8.175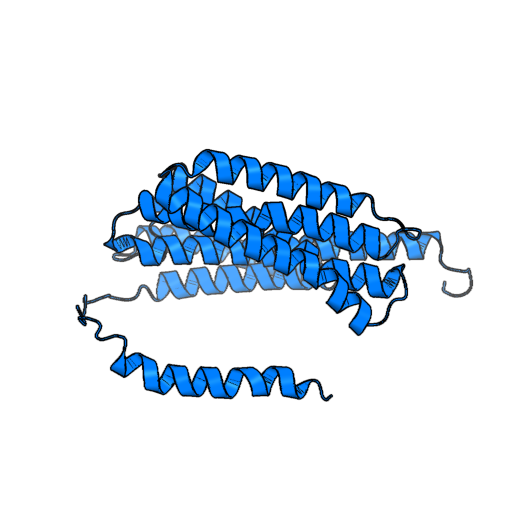 6.669 1.843 1.00 94.00 110 LEU A N 1
ATOM 843 C CA . LEU A 1 110 ? -7.962 6.805 0.401 1.00 94.00 110 LEU A CA 1
ATOM 844 C C . LEU A 1 110 ? -6.480 7.011 0.069 1.00 94.00 110 LEU A C 1
ATOM 846 O O . LEU A 1 110 ? -5.943 6.345 -0.813 1.00 94.00 110 LEU A O 1
ATOM 850 N N . LEU A 1 111 ? -5.801 7.897 0.801 1.00 94.62 111 LEU A N 1
ATOM 851 C CA . LEU A 1 111 ? -4.368 8.118 0.630 1.00 94.62 111 LEU A CA 1
ATOM 852 C C . LEU A 1 111 ? -3.574 6.827 0.854 1.00 94.62 111 LEU A C 1
ATOM 854 O O . LEU A 1 111 ? -2.704 6.499 0.056 1.00 94.62 111 LEU A O 1
ATOM 858 N N . MET A 1 112 ? -3.876 6.083 1.918 1.00 95.19 112 MET A N 1
ATOM 859 C CA . MET A 1 112 ? -3.204 4.824 2.238 1.00 95.19 112 MET A CA 1
ATOM 860 C C . MET A 1 112 ? -3.461 3.747 1.185 1.00 95.19 112 MET A C 1
ATOM 862 O O . MET A 1 112 ? -2.541 3.010 0.840 1.00 95.19 112 MET A O 1
ATOM 866 N N . PHE A 1 113 ? -4.664 3.690 0.616 1.00 95.12 113 PHE A N 1
ATOM 867 C CA . PHE A 1 113 ? -4.962 2.826 -0.523 1.00 95.12 113 PHE A CA 1
ATOM 868 C C . PHE A 1 113 ? -4.081 3.172 -1.736 1.00 95.12 113 PHE A C 1
ATOM 870 O O . PHE A 1 113 ? -3.423 2.291 -2.289 1.00 95.12 113 PHE A O 1
ATOM 877 N N . MET A 1 114 ? -3.985 4.458 -2.094 1.00 95.25 114 MET A N 1
ATOM 878 C CA . MET A 1 114 ? -3.146 4.931 -3.208 1.00 95.25 114 MET A CA 1
ATOM 879 C C . MET A 1 114 ? -1.655 4.687 -2.969 1.00 95.25 114 MET A C 1
ATOM 881 O O . MET A 1 114 ? -0.943 4.246 -3.867 1.00 95.25 114 MET A O 1
ATOM 885 N N . VAL A 1 115 ? -1.185 4.913 -1.742 1.00 95.56 115 VAL A N 1
ATOM 886 C CA . VAL A 1 115 ? 0.180 4.581 -1.319 1.00 95.56 115 VAL A CA 1
ATOM 887 C C . VAL A 1 115 ? 0.440 3.082 -1.465 1.00 95.56 115 VAL A C 1
ATOM 889 O O . VAL A 1 115 ? 1.514 2.704 -1.923 1.00 95.56 115 VAL A O 1
ATOM 892 N N . GLY A 1 116 ? -0.529 2.230 -1.116 1.00 94.38 116 GLY A N 1
ATOM 893 C CA . GLY A 1 116 ? -0.457 0.784 -1.322 1.00 94.38 116 GLY A CA 1
ATOM 894 C C . GLY A 1 116 ? -0.226 0.417 -2.787 1.00 94.38 116 GLY A C 1
ATOM 895 O O . GLY A 1 116 ? 0.738 -0.291 -3.080 1.00 94.38 116 GLY A O 1
ATOM 896 N N . ILE A 1 117 ? -1.057 0.953 -3.689 1.00 93.56 117 ILE A N 1
ATOM 897 C CA . ILE A 1 117 ? -0.942 0.757 -5.145 1.00 93.56 117 ILE A CA 1
ATOM 898 C C . ILE A 1 117 ? 0.439 1.195 -5.637 1.00 93.56 117 ILE A C 1
ATOM 900 O O . ILE A 1 117 ? 1.161 0.412 -6.252 1.00 93.56 117 ILE A O 1
ATOM 904 N N . ALA A 1 118 ? 0.816 2.440 -5.342 1.00 93.25 118 ALA A N 1
ATOM 905 C CA . ALA A 1 118 ? 2.054 3.045 -5.814 1.00 93.25 118 ALA A CA 1
ATOM 906 C C . ALA A 1 118 ? 3.290 2.290 -5.322 1.00 93.25 118 ALA A C 1
ATOM 908 O O . ALA A 1 118 ? 4.154 1.910 -6.108 1.00 93.25 118 ALA A O 1
ATOM 909 N N . MET A 1 119 ? 3.371 2.055 -4.014 1.00 93.25 119 MET A N 1
ATOM 910 C CA . MET A 1 119 ? 4.528 1.431 -3.386 1.00 93.25 119 MET A CA 1
ATOM 911 C C . MET A 1 119 ? 4.763 0.023 -3.936 1.00 93.25 119 MET A C 1
ATOM 913 O O . MET A 1 119 ? 5.888 -0.301 -4.310 1.00 93.25 119 MET A O 1
ATOM 917 N N . PHE A 1 120 ? 3.724 -0.810 -4.007 1.00 89.38 120 PHE A N 1
ATOM 918 C CA . PHE A 1 120 ? 3.885 -2.184 -4.480 1.00 89.38 120 PHE A CA 1
ATOM 919 C C . PHE A 1 120 ? 4.019 -2.280 -5.996 1.00 89.38 120 PHE A C 1
ATOM 921 O O . PHE A 1 120 ? 4.805 -3.100 -6.461 1.00 89.38 120 PHE A O 1
ATOM 928 N N . GLY A 1 121 ? 3.352 -1.411 -6.759 1.00 89.38 121 GLY A N 1
ATOM 929 C CA . GLY A 1 121 ? 3.590 -1.293 -8.195 1.00 89.38 121 GLY A CA 1
ATOM 930 C C . GLY A 1 121 ? 5.062 -1.002 -8.490 1.00 89.38 121 GLY A C 1
ATOM 931 O O . GLY A 1 121 ? 5.720 -1.724 -9.234 1.00 89.38 121 GLY A O 1
ATOM 932 N N . VAL A 1 122 ? 5.632 -0.005 -7.818 1.00 91.25 122 VAL A N 1
ATOM 933 C CA . VAL A 1 122 ? 7.040 0.361 -8.000 1.00 91.25 122 VAL A CA 1
ATOM 934 C C . VAL A 1 122 ? 7.978 -0.760 -7.539 1.00 91.25 122 VAL A C 1
ATOM 936 O O . VAL A 1 122 ? 8.904 -1.117 -8.267 1.00 91.25 122 VAL A O 1
ATOM 939 N N . ILE A 1 123 ? 7.743 -1.353 -6.366 1.00 90.12 123 ILE A N 1
ATOM 940 C CA . ILE A 1 123 ? 8.623 -2.395 -5.809 1.00 90.12 123 ILE A CA 1
ATOM 941 C C . ILE A 1 123 ? 8.604 -3.681 -6.642 1.00 90.12 123 ILE A C 1
ATOM 943 O O . ILE A 1 123 ? 9.660 -4.287 -6.812 1.00 90.12 123 ILE A O 1
ATOM 947 N N . LEU A 1 124 ? 7.445 -4.106 -7.157 1.00 87.19 124 LEU A N 1
ATOM 948 C CA . LEU A 1 124 ? 7.349 -5.346 -7.929 1.00 87.19 124 LEU A CA 1
ATOM 949 C C . LEU A 1 124 ? 7.830 -5.180 -9.370 1.00 87.19 124 LEU A C 1
ATOM 951 O O . LEU A 1 124 ? 8.562 -6.036 -9.864 1.00 87.19 124 LEU A O 1
ATOM 955 N N . TYR A 1 125 ? 7.460 -4.089 -10.042 1.00 84.69 125 TYR A N 1
ATOM 956 C CA . TYR A 1 125 ? 7.702 -3.963 -11.481 1.00 84.69 125 TYR A CA 1
ATOM 957 C C . TYR A 1 125 ? 9.038 -3.319 -11.832 1.00 84.69 125 TYR A C 1
ATOM 959 O O . TYR A 1 125 ? 9.584 -3.611 -12.895 1.00 84.69 125 TYR A O 1
ATOM 967 N N . THR A 1 126 ? 9.638 -2.521 -10.944 1.00 88.81 126 THR A N 1
ATOM 968 C CA . THR A 1 126 ? 10.955 -1.934 -11.248 1.00 88.81 126 THR A CA 1
ATOM 969 C C . THR A 1 126 ? 12.051 -2.996 -11.412 1.00 88.81 126 THR A C 1
ATOM 971 O O . THR A 1 126 ? 12.805 -2.919 -12.383 1.00 88.81 126 THR A O 1
ATOM 974 N N . PRO A 1 127 ? 12.157 -4.027 -10.549 1.00 85.69 127 PRO A N 1
ATOM 975 C CA . PRO A 1 127 ? 13.110 -5.111 -10.768 1.00 85.69 127 PRO A CA 1
ATOM 976 C C . PRO A 1 127 ? 12.841 -5.899 -12.050 1.00 85.69 127 PRO A C 1
ATOM 978 O O . PRO A 1 127 ? 13.800 -6.331 -12.686 1.00 85.69 127 PRO A O 1
ATOM 981 N N . LEU A 1 128 ? 11.570 -6.074 -12.432 1.00 84.88 128 LEU A N 1
ATOM 982 C CA . LEU A 1 128 ? 11.192 -6.729 -13.687 1.00 84.88 128 LEU A CA 1
ATOM 983 C C . LEU A 1 128 ? 11.646 -5.909 -14.897 1.00 84.88 128 LEU A C 1
ATOM 985 O O . LEU A 1 128 ? 12.221 -6.474 -15.819 1.00 84.88 128 LEU A O 1
ATOM 989 N N . PHE A 1 129 ? 11.492 -4.584 -14.864 1.00 85.31 129 PHE A N 1
ATOM 990 C CA . PHE A 1 129 ? 12.008 -3.691 -15.904 1.00 85.31 129 PHE A CA 1
ATOM 991 C C . PHE A 1 129 ? 13.543 -3.732 -15.984 1.00 85.31 129 PHE A C 1
ATOM 993 O O . PHE A 1 129 ? 14.121 -3.926 -17.050 1.00 85.31 129 PHE A O 1
ATOM 1000 N N . VAL A 1 130 ? 14.232 -3.616 -14.846 1.00 85.94 130 VAL A N 1
ATOM 1001 C CA . VAL A 1 130 ? 15.704 -3.597 -14.805 1.00 85.94 130 VAL A CA 1
ATOM 1002 C C . VAL A 1 130 ? 16.315 -4.934 -15.248 1.00 85.94 130 VAL A C 1
ATOM 1004 O O . VAL A 1 130 ? 17.370 -4.943 -15.881 1.00 85.94 130 VAL A O 1
ATOM 1007 N N . GLN A 1 131 ? 15.679 -6.062 -14.927 1.00 86.25 131 GLN A N 1
ATOM 1008 C CA . GLN A 1 131 ? 16.166 -7.384 -15.336 1.00 86.25 131 GLN A CA 1
ATOM 1009 C C . GLN A 1 131 ? 15.739 -7.739 -16.760 1.00 86.25 131 GLN A C 1
ATOM 1011 O O . GLN A 1 131 ? 16.574 -8.167 -17.550 1.00 86.25 131 GLN A O 1
ATOM 1016 N N . GLY A 1 132 ? 14.459 -7.554 -17.083 1.00 81.38 132 GLY A N 1
ATOM 1017 C CA . GLY A 1 132 ? 13.874 -7.963 -18.357 1.00 81.38 132 GLY A CA 1
ATOM 1018 C C . GLY A 1 132 ? 14.218 -7.033 -19.516 1.00 81.38 132 GLY A C 1
ATOM 1019 O O . GLY A 1 132 ? 14.562 -7.516 -20.586 1.00 81.38 132 GLY A O 1
ATOM 1020 N N . VAL A 1 133 ? 14.171 -5.713 -19.304 1.00 82.38 133 VAL A N 1
ATOM 1021 C CA . VAL A 1 133 ? 14.395 -4.715 -20.367 1.00 82.38 133 VAL A CA 1
ATOM 1022 C C . VAL A 1 133 ? 15.858 -4.282 -20.421 1.00 82.38 133 VAL A C 1
ATOM 1024 O O . VAL A 1 133 ? 16.474 -4.310 -21.479 1.00 82.38 133 VAL A O 1
ATOM 1027 N N . LEU A 1 134 ? 16.454 -3.928 -19.276 1.00 82.50 134 LEU A N 1
ATOM 1028 C CA . LEU A 1 134 ? 17.844 -3.441 -19.233 1.00 82.50 134 LEU A CA 1
ATOM 1029 C C . LEU A 1 134 ? 18.898 -4.562 -19.167 1.00 82.50 134 LEU A C 1
ATOM 1031 O O . LEU A 1 134 ? 20.098 -4.273 -19.093 1.00 82.50 134 LEU A O 1
ATOM 1035 N N . GLY A 1 135 ? 18.471 -5.830 -19.121 1.00 79.06 135 GLY A N 1
ATOM 1036 C CA . GLY A 1 135 ? 19.352 -7.001 -19.093 1.00 79.06 135 GLY A CA 1
ATOM 1037 C C . GLY A 1 135 ? 20.302 -7.055 -17.889 1.00 79.06 135 GLY A C 1
ATOM 1038 O O . GLY A 1 135 ? 21.381 -7.647 -17.971 1.00 79.06 135 GLY A O 1
ATOM 1039 N N . LYS A 1 136 ? 19.974 -6.386 -16.774 1.00 81.19 136 LYS A N 1
ATOM 1040 C CA . LYS A 1 136 ? 20.828 -6.365 -15.575 1.00 81.19 136 LYS A CA 1
ATOM 1041 C C . LYS A 1 136 ? 20.616 -7.614 -14.722 1.00 81.19 136 LYS A C 1
ATOM 1043 O O . LYS A 1 136 ? 19.563 -8.238 -14.725 1.00 81.19 136 LYS A O 1
ATOM 1048 N N . THR A 1 137 ? 21.626 -7.952 -13.924 1.00 80.25 137 THR A N 1
ATOM 1049 C CA . THR A 1 137 ? 21.559 -9.084 -12.992 1.00 80.25 137 THR A CA 1
ATOM 1050 C C . THR A 1 137 ? 20.596 -8.818 -11.831 1.00 80.25 137 THR A C 1
ATOM 1052 O O . THR A 1 137 ? 20.346 -7.666 -11.463 1.00 80.25 137 THR A O 1
ATOM 1055 N N . ALA A 1 138 ? 20.130 -9.887 -11.175 1.00 69.81 138 ALA A N 1
ATOM 1056 C CA . ALA A 1 138 ? 19.304 -9.800 -9.968 1.00 69.81 138 ALA A CA 1
ATOM 1057 C C . ALA A 1 138 ? 19.936 -8.896 -8.887 1.00 69.81 138 ALA A C 1
ATOM 1059 O O . ALA A 1 138 ? 19.257 -8.043 -8.314 1.00 69.81 138 ALA A O 1
ATOM 1060 N N . THR A 1 139 ? 21.255 -8.985 -8.679 1.00 72.38 139 THR A N 1
ATOM 1061 C CA . THR A 1 139 ? 21.992 -8.102 -7.757 1.00 72.38 139 THR A CA 1
ATOM 1062 C C . THR A 1 139 ? 21.905 -6.631 -8.174 1.00 72.38 139 THR A C 1
ATOM 1064 O O . THR A 1 139 ? 21.691 -5.768 -7.327 1.00 72.38 139 THR A O 1
ATOM 1067 N N . GLY A 1 140 ? 22.023 -6.334 -9.473 1.00 69.44 140 GLY A N 1
ATOM 1068 C CA . GLY A 1 140 ? 21.882 -4.977 -10.009 1.00 69.44 140 GLY A CA 1
ATOM 1069 C C . GLY A 1 140 ? 20.463 -4.417 -9.889 1.00 69.44 140 GLY A C 1
ATOM 1070 O O . GLY A 1 140 ? 20.296 -3.219 -9.697 1.00 69.44 140 GLY A O 1
ATOM 1071 N N . SER A 1 141 ? 19.437 -5.266 -9.941 1.00 72.19 141 SER A N 1
ATOM 1072 C CA . SER A 1 141 ? 18.046 -4.843 -9.729 1.00 72.19 141 SER A CA 1
ATOM 1073 C C . SER A 1 141 ? 17.740 -4.525 -8.261 1.00 72.19 141 SER A C 1
ATOM 1075 O O . SER A 1 141 ? 17.059 -3.544 -7.967 1.00 72.19 141 SER A O 1
ATOM 1077 N N . GLY A 1 142 ? 18.328 -5.280 -7.326 1.00 77.00 142 GLY A N 1
ATOM 1078 C CA . GLY A 1 142 ? 18.200 -5.016 -5.893 1.00 77.00 142 GLY A CA 1
ATOM 1079 C C . GLY A 1 142 ? 18.851 -3.697 -5.471 1.00 77.00 142 GLY A C 1
ATOM 1080 O O . GLY A 1 142 ? 18.296 -2.974 -4.644 1.00 77.00 142 GLY A O 1
ATOM 1081 N N . THR A 1 143 ? 19.991 -3.327 -6.069 1.00 83.62 143 THR A N 1
ATOM 1082 C CA . THR A 1 143 ? 20.665 -2.056 -5.745 1.00 83.62 143 THR A CA 1
ATOM 1083 C C . THR A 1 143 ? 19.880 -0.831 -6.203 1.00 83.62 143 THR A C 1
ATOM 1085 O O . THR A 1 143 ? 19.967 0.218 -5.570 1.00 83.62 143 THR A O 1
ATOM 1088 N N . VAL A 1 144 ? 19.066 -0.958 -7.251 1.00 85.94 144 VAL A N 1
ATOM 1089 C CA . VAL A 1 144 ? 18.231 0.133 -7.775 1.00 85.94 144 VAL A CA 1
ATOM 1090 C C . VAL A 1 144 ? 17.100 0.498 -6.806 1.00 85.94 144 VAL A C 1
ATOM 1092 O O . VAL A 1 144 ? 16.704 1.657 -6.754 1.00 85.94 144 VAL A O 1
ATOM 1095 N N . LEU A 1 145 ? 16.659 -0.430 -5.948 1.00 90.00 145 LEU A N 1
ATOM 1096 C CA . LEU A 1 145 ? 15.677 -0.156 -4.891 1.00 90.00 145 LEU A CA 1
ATOM 1097 C C . LEU A 1 145 ? 16.277 0.530 -3.650 1.00 90.00 145 LEU A C 1
ATOM 1099 O O . LEU A 1 145 ? 15.533 1.087 -2.844 1.00 90.00 145 LEU A O 1
ATOM 1103 N N . ILE A 1 146 ? 17.603 0.534 -3.477 1.00 92.88 146 ILE A N 1
ATOM 1104 C CA . ILE A 1 146 ? 18.247 1.155 -2.306 1.00 92.88 146 ILE A CA 1
ATOM 1105 C C . ILE A 1 146 ? 17.911 2.658 -2.206 1.00 92.88 146 ILE A C 1
ATOM 1107 O O . ILE A 1 146 ? 17.462 3.081 -1.138 1.00 92.88 146 ILE A O 1
ATOM 1111 N N . PRO A 1 147 ? 18.046 3.472 -3.275 1.00 93.25 147 PRO A N 1
ATOM 1112 C CA . PRO A 1 147 ? 17.631 4.875 -3.263 1.00 93.25 147 PRO A CA 1
ATOM 1113 C C . PRO A 1 147 ? 16.172 5.099 -2.863 1.00 93.25 147 PRO A C 1
ATOM 1115 O O . PRO A 1 147 ? 15.898 6.036 -2.112 1.00 93.25 147 PRO A O 1
ATOM 1118 N N . LEU A 1 148 ? 15.246 4.242 -3.314 1.00 95.06 148 LEU A N 1
ATOM 1119 C CA . LEU A 1 148 ? 13.829 4.305 -2.936 1.00 95.06 148 LEU A CA 1
ATOM 1120 C C . LEU A 1 148 ? 13.679 4.179 -1.418 1.00 95.06 148 LEU A C 1
ATOM 1122 O O . LEU A 1 148 ? 13.097 5.045 -0.770 1.00 95.06 148 LEU A O 1
ATOM 1126 N N . VAL A 1 149 ? 14.239 3.113 -0.843 1.00 94.31 149 VAL A N 1
ATOM 1127 C CA . VAL A 1 149 ? 14.097 2.816 0.587 1.00 94.31 149 VAL A CA 1
ATOM 1128 C C . VAL A 1 149 ? 14.814 3.860 1.443 1.00 94.31 149 VAL A C 1
ATOM 1130 O O . VAL A 1 149 ? 14.260 4.303 2.451 1.00 94.31 149 VAL A O 1
ATOM 1133 N N . LEU A 1 150 ? 16.013 4.295 1.044 1.00 95.94 150 LEU A N 1
ATOM 1134 C CA . LEU A 1 150 ? 16.777 5.316 1.765 1.00 95.94 150 LEU A CA 1
ATOM 1135 C C . LEU A 1 150 ? 16.054 6.661 1.781 1.00 95.94 150 LEU A C 1
ATOM 1137 O O . LEU A 1 150 ? 15.883 7.242 2.850 1.00 95.94 150 LEU A O 1
ATOM 1141 N N . SER A 1 151 ? 15.601 7.143 0.623 1.00 96.50 151 SER A N 1
ATOM 1142 C CA . SER A 1 151 ? 14.880 8.418 0.528 1.00 96.50 151 SER A CA 1
ATOM 1143 C C . SER A 1 151 ? 13.537 8.375 1.258 1.00 96.50 151 SER A C 1
ATOM 1145 O O . SER A 1 151 ? 13.221 9.302 2.004 1.00 96.50 151 SER A O 1
ATOM 1147 N N . MET A 1 152 ? 12.796 7.271 1.135 1.00 96.25 152 MET A N 1
ATOM 1148 C CA . MET A 1 152 ? 11.552 7.036 1.868 1.00 96.25 152 MET A CA 1
ATOM 1149 C C . MET A 1 152 ? 11.771 7.054 3.380 1.00 96.25 152 MET A C 1
ATOM 1151 O O . MET A 1 152 ? 11.036 7.722 4.106 1.00 96.25 152 MET A O 1
ATOM 1155 N N . THR A 1 153 ? 12.808 6.373 3.864 1.00 95.31 153 THR A N 1
ATOM 1156 C CA . THR A 1 153 ? 13.129 6.325 5.296 1.00 95.31 153 THR A CA 1
ATOM 1157 C C . THR A 1 153 ? 13.588 7.690 5.801 1.00 95.31 153 THR A C 1
ATOM 1159 O O . THR A 1 153 ? 13.056 8.189 6.792 1.00 95.31 153 THR A O 1
ATOM 1162 N N . ALA A 1 154 ? 14.529 8.333 5.105 1.00 96.19 154 ALA A N 1
ATOM 1163 C CA . ALA A 1 154 ? 15.069 9.633 5.491 1.00 96.19 154 ALA A CA 1
ATOM 1164 C C . ALA A 1 154 ? 13.980 10.712 5.537 1.00 96.19 154 ALA A C 1
ATOM 1166 O O . ALA A 1 154 ? 13.881 11.454 6.520 1.00 96.19 154 ALA A O 1
ATOM 1167 N N . MET A 1 155 ? 13.122 10.767 4.514 1.00 96.12 155 MET A N 1
ATOM 1168 C CA . MET A 1 155 ? 12.041 11.746 4.456 1.00 96.12 155 MET A CA 1
ATOM 1169 C C . MET A 1 155 ? 10.923 11.416 5.449 1.00 96.12 155 MET A C 1
ATOM 1171 O O . MET A 1 155 ? 10.405 12.317 6.104 1.00 96.12 155 MET A O 1
ATOM 1175 N N . GLY A 1 156 ? 10.594 10.135 5.641 1.00 94.69 156 GLY A N 1
ATOM 1176 C CA . GLY A 1 156 ? 9.616 9.702 6.641 1.00 94.69 156 GLY A CA 1
ATOM 1177 C C . GLY A 1 156 ? 10.026 10.059 8.070 1.00 94.69 156 GLY A C 1
ATOM 1178 O O . GLY A 1 156 ? 9.224 10.633 8.810 1.00 94.69 156 GLY A O 1
ATOM 1179 N N . VAL A 1 157 ? 11.283 9.801 8.447 1.00 93.94 157 VAL A N 1
ATOM 1180 C CA . VAL A 1 157 ? 11.821 10.164 9.771 1.00 93.94 157 VAL A CA 1
ATOM 1181 C C . VAL A 1 157 ? 11.838 11.680 9.948 1.00 93.94 157 VAL A C 1
ATOM 1183 O O . VAL A 1 157 ? 11.311 12.190 10.938 1.00 93.94 157 VAL A O 1
ATOM 1186 N N . THR A 1 158 ? 12.385 12.408 8.973 1.00 94.12 158 THR A N 1
ATOM 1187 C CA . THR A 1 158 ? 12.485 13.874 9.019 1.00 94.12 158 THR A CA 1
ATOM 1188 C C . THR A 1 158 ? 11.106 14.518 9.147 1.00 94.12 158 THR A C 1
ATOM 1190 O O . THR A 1 158 ? 10.871 15.310 10.060 1.00 94.12 158 THR A O 1
ATOM 1193 N N . CYS A 1 159 ? 10.151 14.139 8.296 1.00 92.88 159 CYS A N 1
ATOM 1194 C CA . CYS A 1 159 ? 8.795 14.674 8.362 1.00 92.88 159 CYS A CA 1
ATOM 1195 C C . CYS A 1 159 ? 8.069 14.270 9.642 1.00 92.88 159 CYS A C 1
ATOM 1197 O O . CYS A 1 159 ? 7.411 15.120 10.233 1.00 92.88 159 CYS A O 1
ATOM 1199 N N . GLY A 1 160 ? 8.221 13.033 10.122 1.00 89.38 160 GLY A N 1
ATOM 1200 C CA . GLY A 1 160 ? 7.643 12.610 11.399 1.00 89.38 160 GLY A CA 1
ATOM 1201 C C . GLY A 1 160 ? 8.109 13.486 12.567 1.00 89.38 160 GLY A C 1
ATOM 1202 O O . GLY A 1 160 ? 7.289 13.958 13.356 1.00 89.38 160 GLY A O 1
ATOM 1203 N N . GLN A 1 161 ? 9.410 13.787 12.634 1.00 91.38 161 GLN A N 1
ATOM 1204 C CA . GLN A 1 161 ? 9.969 14.675 13.658 1.00 91.38 161 GLN A CA 1
ATOM 1205 C C . GLN A 1 161 ? 9.492 16.124 13.510 1.00 91.38 161 GLN A C 1
ATOM 1207 O O . GLN A 1 161 ? 9.156 16.766 14.507 1.00 91.38 161 GLN A O 1
ATOM 1212 N N . ILE A 1 162 ? 9.437 16.652 12.284 1.00 92.38 162 ILE A N 1
ATOM 1213 C CA . ILE A 1 162 ? 8.962 18.021 12.043 1.00 92.38 162 ILE A CA 1
ATOM 1214 C C . ILE A 1 162 ? 7.479 18.142 12.404 1.00 92.38 162 ILE A C 1
ATOM 1216 O O . ILE A 1 162 ? 7.097 19.094 13.081 1.00 92.38 162 ILE A O 1
ATOM 1220 N N . ILE A 1 163 ? 6.646 17.173 12.024 1.00 91.12 163 ILE A N 1
ATOM 1221 C CA . ILE A 1 163 ? 5.218 17.148 12.361 1.00 91.12 163 ILE A CA 1
ATOM 1222 C C . ILE A 1 163 ? 5.024 17.125 13.877 1.00 91.12 163 ILE A C 1
ATOM 1224 O O . ILE A 1 163 ? 4.189 17.873 14.383 1.00 91.12 163 ILE A O 1
ATOM 1228 N N . ALA A 1 164 ? 5.821 16.341 14.610 1.00 87.38 164 ALA A N 1
ATOM 1229 C CA . ALA A 1 164 ? 5.762 16.305 16.070 1.00 87.38 164 ALA A CA 1
ATOM 1230 C C . ALA A 1 164 ? 6.036 17.683 16.709 1.00 87.38 164 ALA A C 1
ATOM 1232 O O . ALA A 1 164 ? 5.436 18.016 17.730 1.00 87.38 164 ALA A O 1
ATOM 1233 N N . ARG A 1 165 ? 6.893 18.510 16.091 1.00 89.62 165 ARG A N 1
ATOM 1234 C CA . ARG A 1 165 ? 7.207 19.871 16.561 1.00 89.62 165 ARG A CA 1
ATOM 1235 C C . ARG A 1 165 ? 6.187 20.916 16.102 1.00 89.62 165 ARG A C 1
ATOM 1237 O O . ARG A 1 165 ? 5.731 21.723 16.903 1.00 89.62 165 ARG A O 1
ATOM 1244 N N . VAL A 1 166 ? 5.831 20.908 14.817 1.00 89.94 166 VAL A N 1
ATOM 1245 C CA . VAL A 1 166 ? 5.008 21.944 14.162 1.00 89.94 166 VAL A CA 1
ATOM 1246 C C . VAL A 1 166 ? 3.505 21.691 14.348 1.00 89.94 166 VAL A C 1
ATOM 1248 O O . VAL A 1 166 ? 2.699 22.603 14.180 1.00 89.94 166 VAL A O 1
ATOM 1251 N N . LYS A 1 167 ? 3.107 20.458 14.695 1.00 87.12 167 LYS A N 1
ATOM 1252 C CA . LYS A 1 167 ? 1.712 20.010 14.879 1.00 87.12 167 LYS A CA 1
ATOM 1253 C C . LYS A 1 167 ? 0.805 20.252 13.664 1.00 87.12 167 LYS A C 1
ATOM 1255 O O . LYS A 1 167 ? -0.414 20.328 13.791 1.00 87.12 167 LYS A O 1
ATOM 1260 N N . ARG A 1 168 ? 1.384 20.362 12.463 1.00 88.00 168 ARG A N 1
ATOM 1261 C CA . ARG A 1 168 ? 0.656 20.511 11.194 1.00 88.00 168 ARG A CA 1
ATOM 1262 C C . ARG A 1 168 ? 0.965 19.336 10.280 1.00 88.00 168 ARG A C 1
ATOM 1264 O O . ARG A 1 168 ? 2.112 19.149 9.900 1.00 88.00 168 ARG A O 1
ATOM 1271 N N . ILE A 1 169 ? -0.069 18.588 9.901 1.00 90.00 169 ILE A N 1
ATOM 1272 C CA . ILE A 1 169 ? 0.066 17.348 9.117 1.00 90.00 169 ILE A CA 1
ATOM 1273 C C . ILE A 1 169 ? -0.265 17.582 7.633 1.00 90.00 169 ILE A C 1
ATOM 1275 O O . ILE A 1 169 ? 0.432 17.103 6.742 1.00 90.00 169 ILE A O 1
ATOM 1279 N N . LYS A 1 170 ? -1.306 18.381 7.359 1.00 89.75 170 LYS A N 1
ATOM 1280 C CA . LYS A 1 170 ? -1.863 18.594 6.011 1.00 89.75 170 LYS A CA 1
ATOM 1281 C C . LYS A 1 170 ? -0.830 19.015 4.945 1.00 89.75 170 LYS A C 1
ATOM 1283 O O . LYS A 1 170 ? -0.864 18.425 3.867 1.00 89.75 170 LYS A O 1
ATOM 1288 N N . PRO A 1 171 ? 0.100 19.962 5.195 1.00 91.56 171 PRO A N 1
ATOM 1289 C CA . PRO A 1 171 ? 1.082 20.356 4.182 1.00 91.56 171 PRO A CA 1
ATOM 1290 C C . PRO A 1 171 ? 2.003 19.207 3.756 1.00 91.56 171 PRO A C 1
ATOM 1292 O O . PRO A 1 171 ? 2.274 19.057 2.570 1.00 91.56 171 PRO A O 1
ATOM 1295 N N . PHE A 1 172 ? 2.426 18.359 4.700 1.00 91.31 172 PHE A N 1
ATOM 1296 C CA . PHE A 1 172 ? 3.290 17.210 4.417 1.00 91.31 172 PHE A CA 1
ATOM 1297 C C . PHE A 1 172 ? 2.568 16.129 3.616 1.00 91.31 172 PHE A C 1
ATOM 1299 O O . PHE A 1 172 ? 3.161 15.544 2.715 1.00 91.31 172 PHE A O 1
ATOM 1306 N N . MET A 1 173 ? 1.281 15.901 3.895 1.00 92.50 173 MET A N 1
ATOM 1307 C CA . MET A 1 173 ? 0.466 14.967 3.114 1.00 92.50 173 MET A CA 1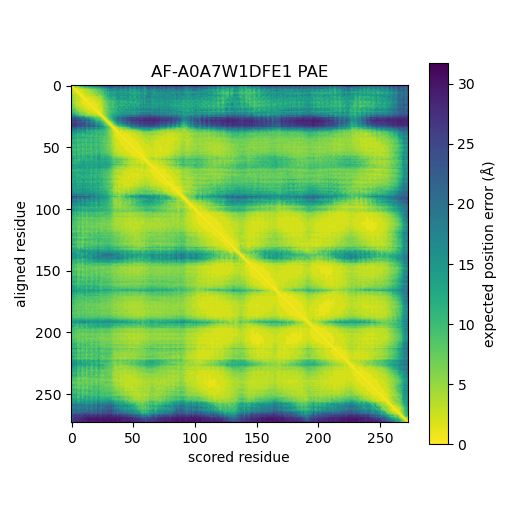
ATOM 1308 C C . MET A 1 173 ? 0.298 15.435 1.666 1.00 92.50 173 MET A C 1
ATOM 1310 O O . MET A 1 173 ? 0.448 14.639 0.744 1.00 92.50 173 MET A O 1
ATOM 1314 N N . ILE A 1 174 ? 0.022 16.725 1.453 1.00 94.62 174 ILE A N 1
ATOM 1315 C CA . ILE A 1 174 ? -0.147 17.283 0.104 1.00 94.62 174 ILE A CA 1
ATOM 1316 C C . ILE A 1 174 ? 1.188 17.264 -0.648 1.00 94.62 174 ILE A C 1
ATOM 1318 O O . ILE A 1 174 ? 1.252 16.732 -1.753 1.00 94.62 174 ILE A O 1
ATOM 1322 N N . ALA A 1 175 ? 2.259 17.777 -0.036 1.00 95.56 175 ALA A N 1
ATOM 1323 C CA . ALA A 1 175 ? 3.585 17.803 -0.650 1.00 95.56 175 ALA A CA 1
ATOM 1324 C C . ALA A 1 175 ? 4.084 16.390 -0.986 1.00 95.56 175 ALA A C 1
ATOM 1326 O O . ALA A 1 175 ? 4.515 16.148 -2.109 1.00 95.56 175 ALA A O 1
ATOM 1327 N N . GLY A 1 176 ? 3.953 15.441 -0.053 1.00 95.94 176 GLY A N 1
ATOM 1328 C CA . GLY A 1 176 ? 4.313 14.042 -0.284 1.00 95.94 176 GLY A CA 1
ATOM 1329 C C . GLY A 1 176 ? 3.524 13.415 -1.433 1.00 95.94 176 GLY A C 1
ATOM 1330 O O . GLY A 1 176 ? 4.107 12.743 -2.275 1.00 95.94 176 GLY A O 1
ATOM 1331 N N . SER A 1 177 ? 2.220 13.696 -1.529 1.00 95.94 177 SER A N 1
ATOM 1332 C CA . SER A 1 177 ? 1.364 13.153 -2.594 1.00 95.94 177 SER A CA 1
ATOM 1333 C C . SER A 1 177 ? 1.746 13.708 -3.967 1.00 95.94 177 SER A C 1
ATOM 1335 O O . SER A 1 177 ? 1.801 12.956 -4.938 1.00 95.94 177 SER A O 1
ATOM 1337 N N . ILE A 1 178 ? 2.066 15.003 -4.050 1.00 97.31 178 ILE A N 1
ATOM 1338 C CA . ILE A 1 178 ? 2.541 15.643 -5.285 1.00 97.31 178 ILE A CA 1
ATOM 1339 C C . ILE A 1 178 ? 3.884 15.040 -5.709 1.00 97.31 178 ILE A C 1
ATOM 1341 O O . ILE A 1 178 ? 4.022 14.600 -6.846 1.00 97.31 178 ILE A O 1
ATOM 1345 N N . VAL A 1 179 ? 4.854 14.956 -4.793 1.00 97.69 179 VAL A N 1
ATOM 1346 C CA . VAL A 1 179 ? 6.184 14.395 -5.084 1.00 97.69 179 VAL A CA 1
ATOM 1347 C C . VAL A 1 179 ? 6.089 12.919 -5.477 1.00 97.69 179 VAL A C 1
ATOM 1349 O O . VAL A 1 179 ? 6.744 12.500 -6.427 1.00 97.69 179 VAL A O 1
ATOM 1352 N N . MET A 1 180 ? 5.234 12.141 -4.807 1.00 97.06 180 MET A N 1
ATOM 1353 C CA . MET A 1 180 ? 4.969 10.745 -5.162 1.00 97.06 180 MET A CA 1
ATOM 1354 C C . MET A 1 180 ? 4.391 10.642 -6.575 1.00 97.06 180 MET A C 1
ATOM 1356 O O . MET A 1 180 ? 4.862 9.831 -7.364 1.00 97.06 180 MET A O 1
ATOM 1360 N N . THR A 1 181 ? 3.414 11.487 -6.912 1.00 96.81 181 THR A N 1
ATOM 1361 C CA . THR A 1 181 ? 2.800 11.518 -8.249 1.00 96.81 181 THR A CA 1
ATOM 1362 C C . THR A 1 181 ? 3.834 11.851 -9.323 1.00 96.81 181 THR A C 1
ATOM 1364 O O . THR A 1 181 ? 3.884 11.174 -10.345 1.00 96.81 181 THR A O 1
ATOM 1367 N N . ILE A 1 182 ? 4.705 12.834 -9.074 1.00 97.88 182 ILE A N 1
ATOM 1368 C CA . ILE A 1 182 ? 5.814 13.181 -9.975 1.00 97.88 182 ILE A CA 1
ATOM 1369 C C . ILE A 1 182 ? 6.776 11.998 -10.127 1.00 97.88 182 ILE A C 1
ATOM 1371 O O . ILE A 1 182 ? 7.159 11.668 -11.243 1.00 97.88 182 ILE A O 1
ATOM 1375 N N . GLY A 1 183 ? 7.150 11.339 -9.029 1.00 96.50 183 GLY A N 1
ATOM 1376 C CA . GLY A 1 183 ? 8.035 10.174 -9.060 1.00 96.50 183 GLY A CA 1
ATOM 1377 C C . GLY A 1 183 ? 7.463 9.022 -9.887 1.00 96.50 183 GLY A C 1
ATOM 1378 O O . GLY A 1 183 ? 8.154 8.491 -10.753 1.00 96.50 183 GLY A O 1
ATOM 1379 N N . ILE A 1 184 ? 6.184 8.694 -9.684 1.00 93.94 184 ILE A N 1
ATOM 1380 C CA . ILE A 1 184 ? 5.479 7.671 -10.468 1.00 93.94 184 ILE A CA 1
ATOM 1381 C C . ILE A 1 184 ? 5.405 8.079 -11.939 1.00 93.94 184 ILE A C 1
ATOM 1383 O O . ILE A 1 184 ? 5.700 7.264 -12.805 1.00 93.94 184 ILE A O 1
ATOM 1387 N N . TYR A 1 185 ? 5.064 9.336 -12.230 1.00 95.88 185 TYR A N 1
ATOM 1388 C CA . TYR A 1 185 ? 5.019 9.847 -13.599 1.00 95.88 185 TYR A CA 1
ATOM 1389 C C . TYR A 1 185 ? 6.375 9.711 -14.303 1.00 95.88 185 TYR A C 1
ATOM 1391 O O . TYR A 1 185 ? 6.434 9.197 -15.415 1.00 95.88 185 TYR A O 1
ATOM 1399 N N . LEU A 1 186 ? 7.479 10.071 -13.643 1.00 94.81 186 LEU A N 1
ATOM 1400 C CA . LEU A 1 186 ? 8.826 9.888 -14.193 1.00 94.81 186 LEU A CA 1
ATOM 1401 C C . LEU A 1 186 ? 9.137 8.416 -14.500 1.00 94.81 186 LEU A C 1
ATOM 1403 O O . LEU A 1 186 ? 9.775 8.115 -15.502 1.00 94.81 186 LEU A O 1
ATOM 1407 N N . LEU A 1 187 ? 8.663 7.474 -13.681 1.00 92.12 187 LEU A N 1
ATOM 1408 C CA . LEU A 1 187 ? 8.847 6.049 -13.971 1.00 92.12 187 LEU A CA 1
ATOM 1409 C C . LEU A 1 187 ? 8.107 5.607 -15.242 1.00 92.12 187 LEU A C 1
ATOM 1411 O O . LEU A 1 187 ? 8.581 4.697 -15.915 1.00 92.12 187 LEU A O 1
ATOM 1415 N N . THR A 1 188 ? 6.997 6.258 -15.610 1.00 89.81 188 THR A N 1
ATOM 1416 C CA . THR A 1 188 ? 6.277 5.953 -16.863 1.00 89.81 188 THR A CA 1
ATOM 1417 C C . THR A 1 188 ? 7.008 6.421 -18.121 1.00 89.81 188 THR A C 1
ATOM 1419 O O . THR A 1 188 ? 6.687 5.953 -19.206 1.00 89.81 188 THR A O 1
ATOM 1422 N N . THR A 1 189 ? 8.005 7.306 -17.998 1.00 92.00 189 THR A N 1
ATOM 1423 C CA . THR A 1 189 ? 8.809 7.789 -19.134 1.00 92.00 189 THR A CA 1
ATOM 1424 C C . THR A 1 189 ? 10.077 6.963 -19.363 1.00 92.00 189 THR A C 1
ATOM 1426 O O . THR A 1 189 ? 10.947 7.382 -20.124 1.00 92.00 189 THR A O 1
ATOM 1429 N N . LEU A 1 190 ? 10.244 5.842 -18.653 1.00 89.69 190 LEU A N 1
ATOM 1430 C CA . LEU A 1 190 ? 11.382 4.948 -18.842 1.00 89.69 190 LEU A CA 1
ATOM 1431 C C . LEU A 1 190 ? 11.222 4.136 -20.129 1.00 89.69 190 LEU A C 1
ATOM 1433 O O . LEU A 1 190 ? 10.218 3.459 -20.323 1.00 89.69 190 LEU A O 1
ATOM 1437 N N . ASP A 1 191 ? 12.261 4.165 -20.955 1.00 85.75 191 ASP A N 1
ATOM 1438 C CA . ASP A 1 191 ? 12.374 3.390 -22.194 1.00 85.75 191 ASP A CA 1
ATOM 1439 C C . ASP A 1 191 ? 13.589 2.439 -22.163 1.00 85.75 191 ASP A C 1
ATOM 1441 O O . ASP A 1 191 ? 14.386 2.472 -21.218 1.00 85.75 191 ASP A O 1
ATOM 1445 N N . VAL A 1 192 ? 13.758 1.610 -23.194 1.00 82.25 192 VAL A N 1
ATOM 1446 C CA . VAL A 1 192 ? 14.829 0.610 -23.348 1.00 82.25 192 VAL A CA 1
ATOM 1447 C C . VAL A 1 192 ? 16.228 1.233 -23.257 1.00 82.25 192 VAL A C 1
ATOM 1449 O O . VAL A 1 192 ? 17.140 0.622 -22.702 1.00 82.25 192 VAL A O 1
ATOM 1452 N N . ASP A 1 193 ? 16.384 2.484 -23.696 1.00 83.62 193 ASP A N 1
ATOM 1453 C CA . ASP A 1 193 ? 17.650 3.230 -23.630 1.00 83.62 193 ASP A CA 1
ATOM 1454 C C . ASP A 1 193 ? 17.939 3.847 -22.247 1.00 83.62 193 ASP A C 1
ATOM 1456 O O . ASP A 1 193 ? 18.970 4.495 -22.025 1.00 83.62 193 ASP A O 1
ATOM 1460 N N . SER A 1 194 ? 17.038 3.670 -21.277 1.00 87.50 194 SER A N 1
ATOM 1461 C CA . SER A 1 194 ? 17.175 4.278 -19.955 1.00 87.50 194 SER A CA 1
ATOM 1462 C C . SER A 1 194 ? 18.357 3.707 -19.182 1.00 87.50 194 SER A C 1
ATOM 1464 O O . SER A 1 194 ? 18.509 2.504 -18.982 1.0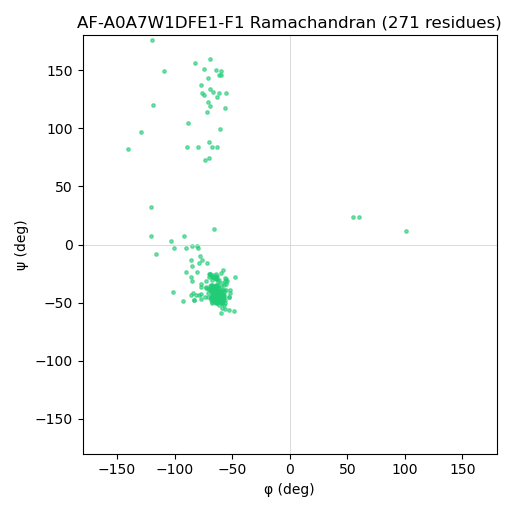0 87.50 194 SER A O 1
ATOM 1466 N N . SER A 1 195 ? 19.175 4.595 -18.620 1.00 87.38 195 SER A N 1
ATOM 1467 C CA . SER A 1 195 ? 20.278 4.171 -17.764 1.00 87.38 195 SER A CA 1
ATOM 1468 C C . SER A 1 195 ? 19.789 3.713 -16.383 1.00 87.38 195 SER A C 1
ATOM 1470 O O . SER A 1 195 ? 18.843 4.259 -15.813 1.00 87.38 195 SER A O 1
ATOM 1472 N N . GLN A 1 196 ? 20.524 2.788 -15.761 1.00 85.00 196 GLN A N 1
ATOM 1473 C CA . GLN A 1 196 ? 20.272 2.356 -14.379 1.00 85.00 196 GLN A CA 1
ATOM 1474 C C . GLN A 1 196 ? 20.296 3.525 -13.371 1.00 85.00 196 GLN A C 1
ATOM 1476 O O . GLN A 1 196 ? 19.610 3.484 -12.349 1.00 85.00 196 GLN A O 1
ATOM 1481 N N . ARG A 1 197 ? 21.062 4.588 -13.659 1.00 88.75 197 ARG A N 1
ATOM 1482 C CA . ARG A 1 197 ? 21.117 5.802 -12.829 1.00 88.75 197 ARG A CA 1
ATOM 1483 C C . ARG A 1 197 ? 19.827 6.613 -12.920 1.00 88.75 197 ARG A C 1
ATOM 1485 O O . ARG A 1 197 ? 19.378 7.132 -11.904 1.00 88.75 197 ARG A O 1
ATOM 1492 N N . THR A 1 198 ? 19.224 6.685 -14.105 1.00 92.12 198 THR A N 1
ATOM 1493 C CA . THR A 1 198 ? 17.938 7.358 -14.329 1.00 92.12 198 THR A CA 1
ATOM 1494 C C . THR A 1 198 ? 16.840 6.682 -13.514 1.00 92.12 198 THR A C 1
ATOM 1496 O O . THR A 1 198 ? 16.141 7.348 -12.754 1.00 92.12 198 THR A O 1
ATOM 1499 N N . VAL A 1 199 ? 16.771 5.346 -13.568 1.00 92.38 199 VAL A N 1
ATOM 1500 C CA . VAL A 1 199 ? 15.821 4.559 -12.763 1.00 92.38 199 VAL A CA 1
ATOM 1501 C C . VAL A 1 199 ? 16.034 4.811 -11.268 1.00 92.38 199 VAL A C 1
ATOM 1503 O O . VAL A 1 199 ? 15.087 5.116 -10.547 1.00 92.38 199 VAL A O 1
ATOM 1506 N N . ALA A 1 200 ? 17.284 4.751 -10.798 1.00 92.50 200 ALA A N 1
ATOM 1507 C CA . ALA A 1 200 ? 17.631 5.022 -9.403 1.00 92.50 200 ALA A CA 1
ATOM 1508 C C . ALA A 1 200 ? 17.213 6.434 -8.945 1.00 92.50 200 ALA A C 1
ATOM 1510 O O . ALA A 1 200 ? 16.740 6.600 -7.820 1.00 92.50 200 ALA A O 1
ATOM 1511 N N . PHE A 1 201 ? 17.355 7.445 -9.807 1.00 95.06 201 PHE A N 1
ATOM 1512 C CA . PHE A 1 201 ? 16.931 8.815 -9.518 1.00 95.06 201 PHE A CA 1
ATOM 1513 C C . PHE A 1 201 ? 15.403 8.940 -9.442 1.00 95.06 201 PHE A C 1
ATOM 1515 O O . PHE A 1 201 ? 14.885 9.509 -8.484 1.00 95.06 201 PHE A O 1
ATOM 1522 N N . TYR A 1 202 ? 14.661 8.353 -10.382 1.00 96.19 202 TYR A N 1
ATOM 1523 C CA . TYR A 1 202 ? 13.191 8.378 -10.358 1.00 96.19 202 TYR A CA 1
ATOM 1524 C C . TYR A 1 202 ? 12.621 7.639 -9.144 1.00 96.19 202 TYR A C 1
ATOM 1526 O O . TYR A 1 202 ? 11.682 8.108 -8.493 1.00 96.19 202 TYR A O 1
ATOM 1534 N N . LEU A 1 203 ? 13.249 6.529 -8.761 1.00 95.50 203 LEU A N 1
ATOM 1535 C CA . LEU A 1 203 ? 12.943 5.821 -7.524 1.00 95.50 203 LEU A CA 1
ATOM 1536 C C . LEU A 1 203 ? 13.246 6.646 -6.274 1.00 95.50 203 LEU A C 1
ATOM 1538 O O . LEU A 1 203 ? 12.467 6.615 -5.324 1.00 95.50 203 LEU A O 1
ATOM 1542 N N . MET A 1 204 ? 14.337 7.411 -6.268 1.00 96.75 204 MET A N 1
ATOM 1543 C CA . MET A 1 204 ? 14.636 8.340 -5.179 1.00 96.75 204 MET A CA 1
ATOM 1544 C C . MET A 1 204 ? 13.538 9.404 -5.043 1.00 96.75 204 MET A C 1
ATOM 1546 O O . MET A 1 204 ? 13.041 9.624 -3.942 1.00 96.75 204 MET A O 1
ATOM 1550 N N . VAL A 1 205 ? 13.104 10.024 -6.146 1.00 97.50 205 VAL A N 1
ATOM 1551 C CA . VAL A 1 205 ? 12.002 11.008 -6.136 1.00 97.50 205 VAL A CA 1
ATOM 1552 C C . VAL A 1 205 ? 10.712 10.375 -5.611 1.00 97.50 205 VAL A C 1
ATOM 1554 O O . VAL A 1 205 ? 10.042 10.940 -4.748 1.00 97.50 205 VAL A O 1
ATOM 1557 N N . THR A 1 206 ? 10.398 9.161 -6.062 1.00 96.94 206 THR A N 1
ATOM 1558 C CA . THR A 1 206 ? 9.227 8.408 -5.592 1.00 96.94 206 THR A CA 1
ATOM 1559 C C . THR A 1 206 ? 9.296 8.133 -4.087 1.00 96.94 206 THR A C 1
ATOM 1561 O O . THR A 1 206 ? 8.314 8.332 -3.368 1.00 96.94 206 THR A O 1
ATOM 1564 N N . GLY A 1 207 ? 10.465 7.733 -3.581 1.00 96.44 207 GLY A N 1
ATOM 1565 C CA . GLY A 1 207 ? 10.687 7.471 -2.161 1.00 96.44 207 GLY A CA 1
ATOM 1566 C C . GLY A 1 207 ? 10.550 8.728 -1.305 1.00 96.44 207 GLY A C 1
ATOM 1567 O O . GLY A 1 207 ? 9.884 8.682 -0.271 1.00 96.44 207 GLY A O 1
ATOM 1568 N N . LEU A 1 208 ? 11.063 9.874 -1.769 1.00 97.31 208 LEU A N 1
ATOM 1569 C CA . LEU A 1 208 ? 10.858 11.173 -1.111 1.00 97.31 208 LEU A CA 1
ATOM 1570 C C . LEU A 1 208 ? 9.370 11.522 -0.957 1.00 97.31 208 LEU A C 1
ATOM 1572 O O . LEU A 1 208 ? 8.985 12.110 0.051 1.00 97.31 208 LEU A O 1
ATOM 1576 N N . GLY A 1 209 ? 8.532 11.144 -1.924 1.00 96.19 209 GLY A N 1
ATOM 1577 C CA . GLY A 1 209 ? 7.083 11.326 -1.852 1.00 96.19 209 GLY A CA 1
ATOM 1578 C C . GLY A 1 209 ? 6.396 10.356 -0.891 1.00 96.19 209 GLY A C 1
ATOM 1579 O O . GLY A 1 209 ? 5.584 10.777 -0.071 1.00 96.19 209 GLY A O 1
ATOM 1580 N N . LEU A 1 210 ? 6.750 9.069 -0.946 1.00 95.62 210 LEU A N 1
ATOM 1581 C CA . LEU A 1 210 ? 6.167 8.013 -0.105 1.00 95.62 210 LEU A CA 1
ATOM 1582 C C . LEU A 1 210 ? 6.502 8.173 1.384 1.00 95.62 210 LEU A C 1
ATOM 1584 O O . LEU A 1 210 ? 5.643 7.957 2.243 1.00 95.62 210 LEU A O 1
ATOM 1588 N N . GLY A 1 211 ? 7.741 8.562 1.688 1.00 94.50 211 GLY A N 1
ATOM 1589 C CA . GLY A 1 211 ? 8.275 8.673 3.046 1.00 94.50 211 GLY A CA 1
ATOM 1590 C C . GLY A 1 211 ? 7.375 9.429 4.027 1.00 94.50 211 GLY A C 1
ATOM 1591 O O . GLY A 1 211 ? 6.992 8.854 5.047 1.00 94.50 211 GLY A O 1
ATOM 1592 N N . PRO A 1 212 ? 6.997 10.691 3.752 1.00 94.50 212 PRO A N 1
ATOM 1593 C CA . PRO A 1 212 ? 6.184 11.488 4.664 1.00 94.50 212 PRO A CA 1
ATOM 1594 C C . PRO A 1 212 ? 4.736 11.007 4.778 1.00 94.50 212 PRO A C 1
ATOM 1596 O O . PRO A 1 212 ? 4.109 11.256 5.809 1.00 94.50 212 PRO A O 1
ATOM 1599 N N . LEU A 1 213 ? 4.183 10.323 3.772 1.00 94.56 213 LEU A N 1
ATOM 1600 C CA . LEU A 1 213 ? 2.765 9.939 3.750 1.00 94.56 213 LEU A CA 1
ATOM 1601 C C . LEU A 1 213 ? 2.428 8.904 4.825 1.00 94.56 213 LEU A C 1
ATOM 1603 O O . LEU A 1 213 ? 1.396 9.028 5.486 1.00 94.56 213 LEU A O 1
ATOM 1607 N N . MET A 1 214 ? 3.324 7.942 5.057 1.00 87.69 214 MET A N 1
ATOM 1608 C CA . MET A 1 214 ? 3.128 6.861 6.030 1.00 87.69 214 MET A CA 1
ATOM 1609 C C . MET A 1 214 ? 2.928 7.365 7.476 1.00 87.69 214 MET A C 1
ATOM 1611 O O . MET A 1 214 ? 1.872 7.096 8.067 1.00 87.69 214 MET A O 1
ATOM 1615 N N . PRO A 1 215 ? 3.875 8.121 8.075 1.00 89.94 215 PRO A N 1
ATOM 1616 C CA . PRO A 1 215 ? 3.699 8.652 9.422 1.00 89.94 215 PRO A CA 1
ATOM 1617 C C . PRO A 1 215 ? 2.609 9.728 9.469 1.00 89.94 215 PRO A C 1
ATOM 1619 O O . PRO A 1 215 ? 1.859 9.784 10.441 1.00 89.94 215 PRO A O 1
ATOM 1622 N N . SER A 1 216 ? 2.466 10.549 8.422 1.00 91.81 216 SER A N 1
ATOM 1623 C CA . SER A 1 216 ? 1.482 11.638 8.409 1.00 91.81 216 SER A CA 1
ATOM 1624 C C . SER A 1 216 ? 0.046 11.130 8.446 1.00 91.81 216 SER A C 1
ATOM 1626 O O . SER A 1 216 ? -0.738 11.616 9.257 1.00 91.81 216 SER A O 1
ATOM 1628 N N . ALA A 1 217 ? -0.319 10.147 7.615 1.00 91.19 217 ALA A N 1
ATOM 1629 C CA . ALA A 1 217 ? -1.694 9.644 7.612 1.00 91.19 217 ALA A CA 1
ATOM 1630 C C . ALA A 1 217 ? -2.012 8.878 8.906 1.00 91.19 217 ALA A C 1
ATOM 1632 O O . ALA A 1 217 ? -3.110 9.010 9.442 1.00 91.19 217 ALA A O 1
ATOM 1633 N N . THR A 1 218 ? -1.028 8.156 9.455 1.00 90.00 218 THR A N 1
ATOM 1634 C CA . THR A 1 218 ? -1.160 7.490 10.760 1.00 90.00 218 THR A CA 1
ATOM 1635 C C . THR A 1 218 ? -1.432 8.509 11.868 1.00 90.00 218 THR A C 1
ATOM 1637 O O . THR A 1 218 ? -2.394 8.361 12.617 1.00 90.00 218 THR A O 1
ATOM 1640 N N . LEU A 1 219 ? -0.649 9.590 11.936 1.00 90.69 219 LEU A N 1
ATOM 1641 C CA . LEU A 1 219 ? -0.856 10.669 12.907 1.00 90.69 219 LEU A CA 1
ATOM 1642 C C . LEU A 1 219 ? -2.189 11.403 12.692 1.00 90.69 219 LEU A C 1
ATOM 1644 O O . LEU A 1 219 ? -2.866 11.742 13.662 1.00 90.69 219 LEU A O 1
ATOM 1648 N N . ALA A 1 220 ? -2.599 11.634 11.442 1.00 90.31 220 ALA A N 1
ATOM 1649 C CA . ALA A 1 220 ? -3.878 12.270 11.122 1.00 90.31 220 ALA A CA 1
ATOM 1650 C C . ALA A 1 220 ? -5.067 11.455 11.648 1.00 90.31 220 ALA A C 1
ATOM 1652 O O . ALA A 1 220 ? -5.984 12.008 12.253 1.00 90.31 220 ALA A O 1
ATOM 1653 N N . VAL A 1 221 ? -5.033 10.133 11.476 1.00 90.50 221 VAL A N 1
ATOM 1654 C CA . VAL A 1 221 ? -6.062 9.249 12.028 1.00 90.50 221 VAL A CA 1
ATOM 1655 C C . VAL A 1 221 ? -5.994 9.210 13.549 1.00 90.50 221 VAL A C 1
ATOM 1657 O O . VAL A 1 221 ? -7.007 9.430 14.204 1.00 90.50 221 VAL A O 1
ATOM 1660 N N . GLN A 1 222 ? -4.810 9.023 14.132 1.00 90.75 222 GLN A N 1
ATOM 1661 C CA . GLN A 1 222 ? -4.664 8.939 15.587 1.00 90.75 222 GLN A CA 1
ATOM 1662 C C . GLN A 1 222 ? -5.089 10.222 16.316 1.00 90.75 222 GLN A C 1
ATOM 1664 O O . GLN A 1 222 ? -5.608 10.154 17.422 1.00 90.75 222 GLN A O 1
ATOM 1669 N N . SER A 1 223 ? -4.906 11.388 15.697 1.00 87.88 223 SER A N 1
ATOM 1670 C CA . SER A 1 223 ? -5.304 12.682 16.269 1.00 87.88 223 SER A CA 1
ATOM 1671 C C . SER A 1 223 ? -6.800 12.991 16.176 1.00 87.88 223 SER A C 1
ATOM 1673 O O . SER A 1 223 ? -7.242 13.965 16.781 1.00 87.88 223 SER A O 1
ATOM 1675 N N . THR A 1 224 ? -7.580 12.201 15.433 1.00 85.00 224 THR A N 1
ATOM 1676 C CA . THR A 1 224 ? -9.011 12.466 15.193 1.00 85.00 224 THR A CA 1
ATOM 1677 C C . THR A 1 224 ? -9.948 11.412 15.767 1.00 85.00 224 THR A C 1
ATOM 1679 O O . THR A 1 224 ? -11.158 11.623 15.768 1.00 85.00 224 THR A O 1
ATOM 1682 N N . VAL A 1 225 ? -9.413 10.300 16.272 1.00 86.50 225 VAL A N 1
ATOM 1683 C CA . VAL A 1 225 ? -10.203 9.210 16.856 1.00 86.50 225 VAL A CA 1
ATOM 1684 C C . VAL A 1 225 ? -10.022 9.149 18.367 1.00 86.50 225 VAL A C 1
ATOM 1686 O O . VAL A 1 225 ? -8.960 9.462 18.903 1.00 86.50 225 VAL A O 1
ATOM 1689 N N . GLU A 1 226 ? -11.063 8.704 19.068 1.00 84.75 226 GLU A N 1
ATOM 1690 C CA . GLU A 1 226 ? -10.992 8.465 20.508 1.00 84.75 226 GLU A CA 1
ATOM 1691 C C . GLU A 1 226 ? -9.921 7.422 20.855 1.00 84.75 226 GLU A C 1
ATOM 1693 O O . GLU A 1 226 ? -9.698 6.460 20.114 1.00 84.75 226 GLU A O 1
ATOM 1698 N N . GLN A 1 227 ? -9.311 7.550 22.038 1.00 80.81 227 GLN A N 1
ATOM 1699 C CA . GLN A 1 227 ? -8.218 6.676 22.480 1.00 80.81 227 GLN A CA 1
ATOM 1700 C C . GLN A 1 227 ? -8.588 5.182 22.446 1.00 80.81 227 GLN A C 1
ATOM 1702 O O . GLN A 1 227 ? -7.759 4.336 22.111 1.00 80.81 227 GLN A O 1
ATOM 1707 N N . ARG A 1 228 ? -9.857 4.857 22.724 1.00 81.88 228 ARG A N 1
ATOM 1708 C CA . ARG A 1 228 ? -10.405 3.493 22.658 1.00 81.88 228 ARG A CA 1
ATOM 1709 C C . ARG A 1 228 ? -10.399 2.906 21.240 1.00 81.88 228 ARG A C 1
ATOM 1711 O O . ARG A 1 228 ? -10.331 1.688 21.096 1.00 81.88 228 ARG A O 1
ATOM 1718 N N . LEU A 1 229 ? -10.482 3.746 20.210 1.00 83.56 229 LEU A N 1
ATOM 1719 C CA . LEU A 1 229 ? -10.561 3.345 18.804 1.00 83.56 229 LEU A CA 1
ATOM 1720 C C . LEU A 1 229 ? -9.222 3.463 18.066 1.00 83.56 229 LEU A C 1
ATOM 1722 O O . LEU A 1 229 ? -9.143 3.045 16.915 1.00 83.56 229 LEU A O 1
ATOM 1726 N N . LEU A 1 230 ? -8.153 3.955 18.709 1.00 86.31 230 LEU A N 1
ATOM 1727 C CA . LEU A 1 230 ? -6.833 4.128 18.081 1.00 86.31 230 LEU A CA 1
ATOM 1728 C C . LEU A 1 230 ? -6.309 2.853 17.416 1.00 86.31 230 LEU A C 1
ATOM 1730 O O . LEU A 1 230 ? -5.823 2.901 16.284 1.00 86.31 230 LEU A O 1
ATOM 1734 N N . GLY A 1 231 ? -6.416 1.715 18.109 1.00 86.50 231 GLY A N 1
ATOM 1735 C CA . GLY A 1 231 ? -5.967 0.424 17.586 1.00 86.50 231 GLY A CA 1
ATOM 1736 C C . GLY A 1 231 ? -6.767 -0.007 16.357 1.00 86.50 231 GLY A C 1
ATOM 17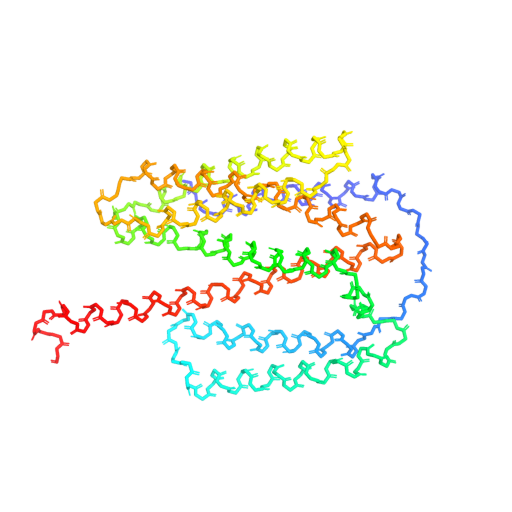37 O O . GLY A 1 231 ? -6.188 -0.432 15.358 1.00 86.50 231 GLY A O 1
ATOM 1738 N N . VAL A 1 232 ? -8.088 0.181 16.395 1.00 86.06 232 VAL A N 1
ATOM 1739 C CA . VAL A 1 232 ? -8.988 -0.149 15.282 1.00 86.06 232 VAL A CA 1
ATOM 1740 C C . VAL A 1 232 ? -8.746 0.775 14.089 1.00 86.06 232 VAL A C 1
ATOM 1742 O O . VAL A 1 232 ? -8.562 0.309 12.974 1.00 86.06 232 VAL A O 1
ATOM 1745 N N . ALA A 1 233 ? -8.645 2.083 14.307 1.00 88.12 233 ALA A N 1
ATOM 1746 C CA . ALA A 1 233 ? -8.442 3.047 13.231 1.00 88.12 233 ALA A CA 1
ATOM 1747 C C . ALA A 1 233 ? -7.058 2.906 12.562 1.00 88.12 233 ALA A C 1
ATOM 1749 O O . ALA A 1 233 ? -6.927 3.014 11.340 1.00 88.12 233 ALA A O 1
ATOM 1750 N N . THR A 1 234 ? -6.015 2.612 13.346 1.00 89.06 234 THR A N 1
ATOM 1751 C CA . THR A 1 234 ? -4.660 2.383 12.813 1.00 89.06 234 THR A CA 1
ATOM 1752 C C . THR A 1 234 ? -4.575 1.056 12.053 1.00 89.06 234 THR A C 1
AT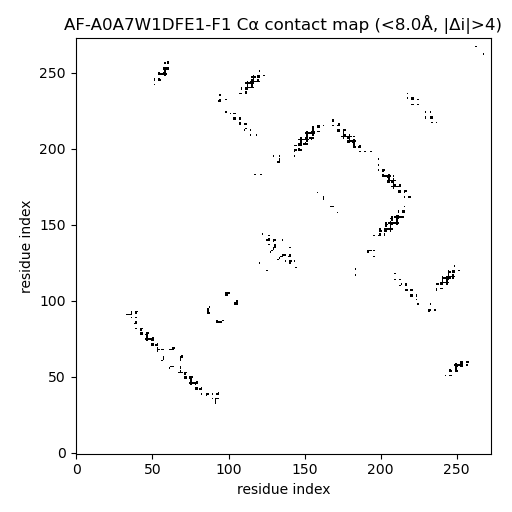OM 1754 O O . THR A 1 234 ? -3.978 0.994 10.981 1.00 89.06 234 THR A O 1
ATOM 1757 N N . SER A 1 235 ? -5.193 -0.011 12.565 1.00 89.62 235 SER A N 1
ATOM 1758 C CA . SER A 1 235 ? -5.236 -1.295 11.851 1.00 89.62 235 SER A CA 1
ATOM 1759 C C . SER A 1 235 ? -6.089 -1.217 10.585 1.00 89.62 235 SER A C 1
ATOM 1761 O O . SER A 1 235 ? -5.666 -1.726 9.552 1.00 89.62 235 SER A O 1
ATOM 1763 N N . ALA A 1 236 ? -7.214 -0.498 10.612 1.00 89.25 236 ALA A N 1
ATOM 1764 C CA . ALA A 1 236 ? -8.056 -0.273 9.442 1.00 89.25 236 ALA A CA 1
ATOM 1765 C C . ALA A 1 236 ? -7.306 0.461 8.318 1.00 89.25 236 ALA A C 1
ATOM 1767 O O . ALA A 1 236 ? -7.370 0.038 7.167 1.00 89.25 236 ALA A O 1
ATOM 1768 N N . THR A 1 237 ? -6.533 1.511 8.619 1.00 91.06 237 THR A N 1
ATOM 1769 C CA . THR A 1 237 ? -5.732 2.190 7.580 1.00 91.06 237 THR A CA 1
ATOM 1770 C C . THR A 1 237 ? -4.637 1.298 6.998 1.00 91.06 237 THR A C 1
ATOM 1772 O O . THR A 1 237 ? -4.418 1.313 5.787 1.00 91.06 237 THR A O 1
ATOM 1775 N N . GLN A 1 238 ? -3.983 0.476 7.821 1.00 90.88 238 GLN A N 1
ATOM 1776 C CA . GLN A 1 238 ? -2.998 -0.501 7.343 1.00 90.88 238 GLN A CA 1
ATOM 1777 C C . GLN A 1 238 ? -3.625 -1.607 6.495 1.00 90.88 238 GLN A C 1
ATOM 1779 O O . GLN A 1 238 ? -3.050 -2.037 5.491 1.00 90.88 238 GLN A O 1
ATOM 1784 N N . PHE A 1 239 ? -4.815 -2.050 6.880 1.00 90.06 239 PHE A N 1
ATOM 1785 C CA . PHE A 1 239 ? -5.599 -3.009 6.126 1.00 90.06 239 PHE A CA 1
ATOM 1786 C C . PHE A 1 239 ? -5.986 -2.443 4.751 1.00 90.06 239 PHE A C 1
ATOM 1788 O O . PHE A 1 239 ? -5.705 -3.069 3.732 1.00 90.06 239 PHE A O 1
ATOM 1795 N N . ILE A 1 240 ? -6.496 -1.210 4.698 1.00 90.69 240 ILE A N 1
ATOM 1796 C CA . ILE A 1 240 ? -6.829 -0.507 3.448 1.00 90.69 240 ILE A CA 1
ATOM 1797 C C . ILE A 1 240 ? -5.591 -0.307 2.561 1.00 90.69 240 ILE A C 1
ATOM 1799 O O . ILE A 1 240 ? -5.664 -0.515 1.350 1.00 90.69 240 ILE A O 1
ATOM 1803 N N . ARG A 1 241 ? -4.430 0.024 3.141 1.00 93.38 241 ARG A N 1
ATOM 1804 C CA . ARG A 1 241 ? -3.156 0.073 2.402 1.00 93.38 241 ARG A CA 1
ATOM 1805 C C . ARG A 1 241 ? -2.806 -1.277 1.780 1.00 93.38 241 ARG A C 1
ATOM 1807 O O . ARG A 1 241 ? -2.341 -1.329 0.645 1.00 93.38 241 ARG A O 1
ATOM 1814 N N . SER A 1 242 ? -3.022 -2.362 2.519 1.00 91.00 242 SER A N 1
ATOM 1815 C CA . SER A 1 242 ? -2.749 -3.722 2.045 1.00 91.00 242 SER A CA 1
ATOM 1816 C C . SER A 1 242 ? -3.701 -4.116 0.910 1.00 91.00 242 SER A C 1
ATOM 1818 O O . SER A 1 242 ? -3.246 -4.641 -0.102 1.00 91.00 242 SER A O 1
ATOM 1820 N N . LEU A 1 243 ? -4.986 -3.755 0.997 1.00 89.88 243 LEU A N 1
ATOM 1821 C CA . LEU A 1 243 ? -5.922 -3.896 -0.125 1.00 89.88 243 LEU A CA 1
ATOM 1822 C C . LEU A 1 243 ? -5.436 -3.135 -1.363 1.00 89.88 243 LEU A C 1
ATOM 1824 O O . LEU A 1 243 ? -5.380 -3.704 -2.450 1.00 89.88 243 LEU A O 1
ATOM 1828 N N . GLY A 1 244 ? -5.028 -1.875 -1.184 1.00 91.06 244 GLY A N 1
ATOM 1829 C CA . GLY A 1 244 ? -4.464 -1.060 -2.258 1.00 91.06 244 GLY A CA 1
ATOM 1830 C C . GLY A 1 244 ? -3.248 -1.717 -2.902 1.00 91.06 244 GLY A C 1
ATOM 1831 O O . GLY A 1 244 ? -3.148 -1.742 -4.124 1.00 91.06 244 GLY A O 1
ATOM 1832 N N . SER A 1 245 ? -2.361 -2.324 -2.107 1.00 90.94 245 SER A N 1
ATOM 1833 C CA . SER A 1 245 ? -1.212 -3.044 -2.657 1.00 90.94 245 SER A CA 1
ATOM 1834 C C . SER A 1 245 ? -1.620 -4.174 -3.592 1.00 90.94 245 SER A C 1
ATOM 1836 O O . SER A 1 245 ? -1.167 -4.194 -4.728 1.00 90.94 245 SER A O 1
ATOM 1838 N N . THR A 1 246 ? -2.532 -5.053 -3.183 1.00 88.00 246 THR A N 1
ATOM 1839 C CA . THR A 1 246 ? -2.928 -6.195 -4.015 1.00 88.00 246 THR A CA 1
ATOM 1840 C C . THR A 1 246 ? -3.726 -5.782 -5.247 1.00 88.00 246 THR A C 1
ATOM 1842 O O . THR A 1 246 ? -3.510 -6.324 -6.330 1.00 88.00 246 THR A O 1
ATOM 1845 N N . VAL A 1 247 ? -4.621 -4.797 -5.112 1.00 88.44 247 VAL A N 1
ATOM 1846 C CA . VAL A 1 247 ? -5.342 -4.226 -6.260 1.00 88.44 247 VAL A CA 1
ATOM 1847 C C . VAL A 1 247 ? -4.350 -3.627 -7.253 1.00 88.44 247 VAL A C 1
ATOM 1849 O O . VAL A 1 247 ? -4.419 -3.920 -8.443 1.00 88.44 247 VAL A O 1
ATOM 1852 N N . GLY A 1 248 ? -3.393 -2.833 -6.769 1.00 87.94 248 GLY A N 1
ATOM 1853 C CA . GLY A 1 248 ? -2.375 -2.211 -7.607 1.00 87.94 248 GLY A CA 1
ATOM 1854 C C . GLY A 1 248 ? -1.524 -3.230 -8.353 1.00 87.94 248 GLY A C 1
ATOM 1855 O O . GLY A 1 248 ? -1.313 -3.086 -9.554 1.00 87.94 248 GLY A O 1
ATOM 1856 N N . THR A 1 249 ? -1.083 -4.291 -7.677 1.00 85.56 249 THR A N 1
ATOM 1857 C CA . THR A 1 249 ? -0.275 -5.340 -8.309 1.00 85.56 249 THR A CA 1
ATOM 1858 C C . THR A 1 249 ? -1.057 -6.113 -9.362 1.00 85.56 249 THR A C 1
ATOM 1860 O O . THR A 1 249 ? -0.524 -6.382 -10.429 1.00 85.56 249 THR A O 1
ATOM 1863 N N . ALA A 1 250 ? -2.329 -6.419 -9.110 1.00 86.12 250 ALA A N 1
ATOM 1864 C CA . ALA A 1 250 ? -3.178 -7.105 -10.078 1.00 86.12 250 ALA A CA 1
ATOM 1865 C C . ALA A 1 250 ? -3.438 -6.264 -11.333 1.00 86.12 250 ALA A C 1
ATOM 1867 O O . ALA A 1 250 ? -3.275 -6.747 -12.452 1.00 86.12 250 ALA A O 1
ATOM 1868 N N . VAL A 1 251 ? -3.794 -4.988 -11.152 1.00 86.06 251 VAL A N 1
ATOM 1869 C CA . VAL A 1 251 ? -4.074 -4.071 -12.265 1.00 86.06 251 VAL A CA 1
ATOM 1870 C C . VAL A 1 251 ? -2.818 -3.829 -13.097 1.00 86.06 251 VAL A C 1
ATOM 1872 O O . VAL A 1 251 ? -2.858 -3.986 -14.314 1.00 86.06 251 VAL A O 1
ATOM 1875 N N . ILE A 1 252 ? -1.692 -3.490 -12.463 1.00 84.12 252 ILE A N 1
ATOM 1876 C CA . ILE A 1 252 ? -0.435 -3.247 -13.186 1.00 84.12 252 ILE A CA 1
ATOM 1877 C C . ILE A 1 252 ? 0.047 -4.537 -13.869 1.00 84.12 252 ILE A C 1
ATOM 1879 O O . ILE A 1 252 ? 0.504 -4.486 -15.008 1.00 84.12 252 ILE A O 1
ATOM 1883 N N . GLY A 1 253 ? -0.112 -5.699 -13.228 1.00 83.12 253 GLY A N 1
ATOM 1884 C CA . GLY A 1 253 ? 0.228 -6.998 -13.813 1.00 83.12 253 GLY A CA 1
ATOM 1885 C C . GLY A 1 253 ? -0.595 -7.332 -15.043 1.00 83.12 253 GLY A C 1
ATOM 1886 O O . GLY A 1 253 ? -0.032 -7.746 -16.055 1.00 83.12 253 GLY A O 1
ATOM 1887 N N . SER A 1 254 ? -1.899 -7.074 -14.997 1.00 82.00 254 SER A N 1
ATOM 1888 C CA . SER A 1 254 ? -2.783 -7.234 -16.151 1.00 82.00 254 SER A CA 1
ATOM 1889 C C . SER A 1 254 ? -2.406 -6.294 -17.298 1.00 82.00 254 SER A C 1
ATOM 1891 O O . SER A 1 254 ? -2.293 -6.742 -18.439 1.00 82.00 254 SER A O 1
ATOM 1893 N N . LEU A 1 255 ? -2.136 -5.014 -17.010 1.00 81.94 255 LEU A N 1
ATOM 1894 C CA . LEU A 1 255 ? -1.708 -4.032 -18.018 1.00 81.94 255 LEU A CA 1
ATOM 1895 C C . LEU A 1 255 ? -0.392 -4.434 -18.690 1.00 81.94 255 LEU A C 1
ATOM 1897 O O . LEU A 1 255 ? -0.242 -4.322 -19.902 1.00 81.94 255 LEU A O 1
ATOM 1901 N N . ILE A 1 256 ? 0.561 -4.936 -17.910 1.00 77.00 256 ILE A N 1
ATOM 1902 C CA . ILE A 1 256 ? 1.848 -5.377 -18.439 1.00 77.00 256 ILE A CA 1
ATOM 1903 C C . ILE A 1 256 ? 1.686 -6.659 -19.258 1.00 77.00 256 ILE A C 1
ATOM 1905 O O . ILE A 1 256 ? 2.214 -6.740 -20.361 1.00 77.00 256 ILE A O 1
ATOM 1909 N N . THR A 1 257 ? 0.932 -7.640 -18.763 1.00 77.25 257 THR A N 1
ATOM 1910 C CA . THR A 1 257 ? 0.717 -8.918 -19.463 1.00 77.25 257 THR A CA 1
ATOM 1911 C C . THR A 1 257 ? -0.019 -8.718 -20.786 1.00 77.25 257 THR A C 1
ATOM 1913 O O . THR A 1 257 ? 0.392 -9.274 -21.802 1.00 77.25 257 THR A O 1
ATOM 1916 N N . SER A 1 258 ? -1.054 -7.874 -20.800 1.00 74.75 258 SER A N 1
ATOM 1917 C CA . SER A 1 258 ? -1.767 -7.503 -22.029 1.00 74.75 258 SER A CA 1
ATOM 1918 C C . SER A 1 258 ? -0.860 -6.760 -23.015 1.00 74.75 258 SER A C 1
ATOM 1920 O O . SER A 1 258 ? -0.822 -7.129 -24.187 1.00 74.75 258 SER A O 1
ATOM 1922 N N . GLY A 1 259 ? -0.050 -5.806 -22.543 1.00 73.88 259 GLY A N 1
ATOM 1923 C CA . GLY A 1 259 ? 0.937 -5.117 -23.378 1.00 73.88 259 GLY A CA 1
ATOM 1924 C C . GLY A 1 259 ? 1.999 -6.053 -23.971 1.00 73.88 259 GLY A C 1
ATOM 1925 O O . GLY A 1 259 ? 2.323 -5.947 -25.153 1.00 73.88 259 GLY A O 1
ATOM 1926 N N . TYR A 1 260 ? 2.509 -7.016 -23.194 1.00 70.75 260 TYR A N 1
ATOM 1927 C CA . TYR A 1 260 ? 3.436 -8.039 -23.697 1.00 70.75 260 TYR A CA 1
ATOM 1928 C C . TYR A 1 260 ? 2.781 -8.954 -24.737 1.00 70.75 260 TYR A C 1
ATOM 1930 O O . TYR A 1 260 ? 3.400 -9.250 -25.759 1.00 70.75 260 TYR A O 1
ATOM 1938 N N . ALA A 1 261 ? 1.542 -9.394 -24.503 1.00 69.06 261 ALA A N 1
ATOM 1939 C CA . ALA A 1 261 ? 0.806 -10.237 -25.442 1.00 69.06 261 ALA A CA 1
ATOM 1940 C C . ALA A 1 261 ? 0.549 -9.514 -26.776 1.00 69.06 261 ALA A C 1
ATOM 1942 O O . ALA A 1 261 ? 0.723 -10.105 -27.843 1.00 69.06 261 ALA A O 1
ATOM 1943 N N . GLU A 1 262 ? 0.198 -8.228 -26.729 1.00 72.31 262 GLU A N 1
ATOM 1944 C CA . GLU A 1 262 ? 0.005 -7.394 -27.916 1.00 72.31 262 GLU A CA 1
ATOM 1945 C C . GLU A 1 262 ? 1.320 -7.159 -28.675 1.00 72.31 262 GLU A C 1
ATOM 1947 O O . GLU A 1 262 ? 1.363 -7.315 -29.897 1.00 72.31 262 GLU A O 1
ATOM 1952 N N . TYR A 1 263 ? 2.418 -6.879 -27.963 1.00 70.69 263 TYR A N 1
ATOM 1953 C CA . TYR A 1 263 ? 3.744 -6.732 -28.569 1.00 70.69 263 TYR A CA 1
ATOM 1954 C C . TYR A 1 263 ? 4.199 -8.016 -29.269 1.00 70.69 263 TYR A C 1
ATOM 1956 O O . TYR A 1 263 ? 4.651 -7.970 -30.411 1.00 70.69 263 TYR A O 1
ATOM 1964 N N . LEU A 1 264 ? 4.046 -9.176 -28.622 1.00 69.38 264 LEU A N 1
ATOM 1965 C CA . LEU A 1 264 ? 4.381 -10.465 -29.229 1.00 69.38 264 LEU A CA 1
ATOM 1966 C C . LEU A 1 264 ? 3.499 -10.761 -30.442 1.00 69.38 264 LEU A C 1
ATOM 1968 O O . LEU A 1 264 ? 4.008 -11.222 -31.453 1.00 69.38 264 LEU A O 1
ATOM 1972 N N . LYS A 1 265 ? 2.203 -10.453 -30.397 1.00 71.75 265 LYS A N 1
ATOM 1973 C CA . LYS A 1 265 ? 1.307 -10.658 -31.543 1.00 71.75 265 LYS A CA 1
ATOM 1974 C C . LYS A 1 265 ? 1.688 -9.797 -32.753 1.00 71.75 265 LYS A C 1
ATOM 1976 O O . LYS A 1 265 ? 1.557 -10.258 -33.883 1.00 71.75 265 LYS A O 1
ATOM 1981 N N . ASN A 1 266 ? 2.171 -8.578 -32.518 1.00 74.38 266 ASN A N 1
ATOM 1982 C CA . ASN A 1 266 ? 2.544 -7.639 -33.578 1.00 74.38 266 ASN A CA 1
ATOM 1983 C C . ASN A 1 266 ? 3.981 -7.838 -34.093 1.00 74.38 266 ASN A C 1
ATOM 1985 O O . ASN A 1 266 ? 4.248 -7.553 -35.259 1.00 74.38 266 ASN A O 1
ATOM 1989 N N . ASN A 1 267 ? 4.890 -8.352 -33.255 1.00 70.88 267 ASN A N 1
ATOM 1990 C CA . ASN A 1 267 ? 6.323 -8.449 -33.557 1.00 70.88 267 ASN A CA 1
ATOM 1991 C C . ASN A 1 267 ? 6.875 -9.889 -33.531 1.00 70.88 267 ASN A C 1
ATOM 1993 O O . ASN A 1 267 ? 8.092 -10.070 -33.622 1.00 70.88 267 ASN A O 1
ATOM 1997 N N . ALA A 1 268 ? 6.031 -10.919 -33.397 1.00 53.44 268 ALA A N 1
ATOM 1998 C CA . ALA A 1 268 ? 6.490 -12.305 -33.452 1.00 53.44 268 ALA A CA 1
ATOM 1999 C C . ALA A 1 268 ? 7.119 -12.609 -34.824 1.00 53.44 268 ALA A C 1
ATOM 2001 O O . ALA A 1 268 ? 6.501 -12.345 -35.860 1.00 53.44 268 ALA A O 1
ATOM 2002 N N . PRO A 1 269 ? 8.331 -13.195 -34.866 1.00 55.72 269 PRO A N 1
ATOM 2003 C CA . PRO A 1 269 ? 8.892 -13.686 -36.114 1.00 55.72 269 PRO A CA 1
ATOM 2004 C C . PRO A 1 269 ? 7.984 -14.787 -36.696 1.00 55.72 269 PRO A C 1
ATOM 2006 O O . PRO A 1 269 ? 7.424 -15.579 -35.935 1.00 55.72 269 PRO A O 1
ATOM 2009 N N . PRO A 1 270 ? 7.867 -14.896 -38.034 1.00 56.28 270 PRO A N 1
ATOM 2010 C CA . PRO A 1 270 ? 6.887 -15.749 -38.726 1.00 56.28 270 PRO A CA 1
ATOM 2011 C C . PRO A 1 270 ? 7.067 -17.273 -38.540 1.00 56.28 270 PRO A C 1
ATOM 2013 O O . PRO A 1 270 ? 6.466 -18.051 -39.270 1.00 56.28 270 PRO A O 1
ATOM 2016 N N . GLN A 1 271 ? 7.881 -17.725 -37.584 1.00 50.69 271 GLN A N 1
ATOM 2017 C CA . GLN A 1 271 ? 8.107 -19.142 -37.271 1.00 50.69 271 GLN A CA 1
ATOM 2018 C C . GLN A 1 271 ? 7.365 -19.633 -36.014 1.00 50.69 271 GLN A C 1
ATOM 2020 O O . GLN A 1 271 ? 7.531 -20.789 -35.639 1.00 50.69 271 GLN A O 1
ATOM 2025 N N . ALA A 1 272 ? 6.559 -18.788 -35.364 1.00 46.31 272 ALA A N 1
ATOM 2026 C CA . ALA A 1 272 ? 5.781 -19.152 -34.173 1.00 46.31 272 ALA A CA 1
ATOM 2027 C C . ALA A 1 272 ? 4.259 -18.966 -34.358 1.00 46.31 272 ALA A C 1
ATOM 2029 O O . ALA A 1 272 ? 3.565 -18.620 -33.402 1.00 46.31 272 ALA A O 1
ATOM 2030 N N . ALA A 1 273 ? 3.762 -19.167 -35.584 1.00 37.78 273 ALA A N 1
ATOM 2031 C CA . ALA A 1 273 ? 2.335 -19.253 -35.905 1.00 37.78 273 ALA A CA 1
ATOM 2032 C C . ALA A 1 273 ? 1.950 -20.697 -36.244 1.00 37.78 273 ALA A C 1
ATOM 2034 O O . ALA A 1 273 ? 2.753 -21.360 -36.942 1.00 37.78 273 ALA A O 1
#

Nearest PDB structures (foldseek):
  8ufe-assembly1_A  TM=8.390E-01  e=1.447E-06  Mycolicibacterium smegmatis
  8ufd-assembly1_A  TM=7.449E-01  e=2.541E-05  Mycobacterium tuberculosis
  8ucm-assembly1_A  TM=5.691E-01  e=3.581E-02  Homo sapiens
  8jtc-assembly1_A  TM=5.443E-01  e=4.260E-02  Homo sapiens
  8tgl-assembly1_B  TM=4.918E-01  e=7.173E-02  Homo sapiens

pLDDT: mean 85.41, std 10.33, range [37.78, 97.88]

Mean predicted aligned error: 8.33 Å

Solvent-accessible surface area (backbone atoms only — not comparable to full-atom values): 14132 Å² total; per-residue (Å²): 135,68,77,66,52,71,57,56,67,52,49,63,56,52,55,50,46,68,65,43,45,72,72,70,56,76,68,84,79,76,77,68,90,73,71,77,48,62,64,45,52,50,31,47,49,53,13,48,53,28,38,52,50,21,35,46,44,26,31,74,63,46,56,78,79,36,69,68,32,43,49,22,45,51,52,13,49,52,28,47,61,53,26,54,63,44,37,73,68,39,96,51,44,84,72,58,68,72,53,59,73,37,66,62,40,42,52,33,33,52,50,30,20,52,48,17,19,52,53,40,35,50,65,61,46,49,41,49,46,36,34,72,62,60,67,39,52,73,69,59,28,56,58,39,49,47,41,19,55,50,30,16,50,55,33,20,53,52,43,46,55,47,30,73,72,71,74,57,52,66,68,49,44,52,52,13,51,52,37,25,51,52,14,53,54,51,56,71,71,65,55,77,87,54,50,73,65,56,54,24,49,31,32,25,42,24,12,44,7,50,13,27,36,60,55,34,39,52,50,53,40,53,75,74,46,58,83,91,43,39,68,48,56,54,50,50,35,53,49,38,16,52,52,19,21,50,52,26,40,15,52,52,32,32,56,49,47,52,52,50,53,52,48,46,72,76,66,55,64,94,84,81,119

Foldseek 3Di:
DDPCVVVVVVVVVVVVCVVVCVVPDPDPPPPDVDDDLPVLVVLLVQLLVLQLVLLVVLLVPDDCPPPSSVVSNVSSVVSVVVSVVSQVPDPDHLAPCVLCVDPLLVVLLVLLLQLLLLVLLLVPCQLVCCCVQQVDDSVLSVVLLPLLQVLLQVLLVVLLVVCVVVVDLVVLQVVLQVLLVQLSVQVVPDDSPDDSVSSSVSSNSNSNSSNNSVSSSLVSSCVPDDPVCSVSSNVSSVVSSNSSNSNSSSVSSNVVSVVVVVCCVVDPDPPPD

Radius of gyration: 21.86 Å; Cα contacts (8 Å, |Δi|>4): 316; chains: 1; bounding box: 52×41×72 Å

Sequence (273 aa):
MSWRWVFYINLPLGVFSLFALPVVLRQSATRFGVKIDYLGAATVTASVVSLLLALSWVGEGYDWDATRVVIGFVVAGILLAAFIPVEIRATKPVIPLSLFESRVFGSAALLMFMVGIAMFGVILYTPLFVQGVLGKTATGSGTVLIPLVLSMTAMGVTCGQIIARVKRIKPFMIAGSIVMTIGIYLLTTLDVDSSQRTVAFYLMVTGLGLGPLMPSATLAVQSTVEQRLLGVATSATQFIRSLGSTVGTAVIGSLITSGYAEYLKNNAPPQAA